Protein AF-0000000086955878 (afdb_homodimer)

Solvent-accessible surface area (backbone atoms only — not comparable to full-atom values): 17709 Å² total; per-residue (Å²): 101,67,66,60,48,51,51,27,45,75,68,77,36,49,86,59,50,69,52,49,69,66,55,53,46,55,47,42,69,38,96,78,41,66,33,50,75,45,45,35,29,38,52,79,93,64,33,45,98,88,65,44,33,72,47,31,39,34,32,32,32,68,44,71,39,93,31,63,35,44,27,26,34,44,67,44,76,46,58,42,77,92,51,56,96,46,44,54,63,56,50,49,49,27,52,51,41,43,52,29,53,74,71,61,28,48,33,42,32,35,63,44,62,63,82,46,81,62,56,55,52,61,42,42,77,59,47,36,40,55,38,23,80,74,61,37,37,34,40,34,38,24,45,50,68,41,37,52,50,43,39,54,46,52,76,68,52,78,57,80,52,69,62,48,110,102,67,66,61,47,50,50,27,46,75,68,75,36,49,86,60,49,70,52,49,70,66,57,52,47,56,46,42,69,39,95,78,40,67,33,50,77,44,46,34,29,37,52,80,94,64,33,45,98,90,64,43,33,72,47,31,39,35,33,32,33,70,47,70,38,92,32,62,35,45,27,27,34,45,68,43,76,46,58,41,77,91,52,55,95,45,44,56,64,57,50,50,49,26,52,51,41,43,51,29,55,74,72,61,27,47,34,41,33,35,61,44,63,63,82,46,80,63,58,55,50,61,42,42,76,57,46,36,39,56,39,22,81,74,61,38,37,33,39,33,38,24,45,48,68,41,37,53,50,42,38,54,48,52,75,68,51,79,57,80,51,68,63,49,110

Organism: NCBI:txid35019

InterPro domains:
  IPR000182 GNAT domain [PF00583] (53-127)
  IPR000182 GNAT domain [PS51186] (1-152)
  IPR016181 Acyl-CoA N-acyltransferase [SSF55729] (2-138)
  IPR051016 Diverse Substrate Acetyltransferase [PTHR10545] (2-151)

Foldseek 3Di:
DVQVLVVCVVVVRNVVPDDDPVRVCVQQVDPPHQKYKDWQFADQVPADPVRHRGFWMWIWGWDADPVFGIEIETEDTDGHPVCPPPCRRVVRVVVSVVVCVVVPHPYYYYDDDPPDPVVCVVVVVVPDDDCCVVVVDDDDDDDPVVVVVVVVVCVPDPDPDDDDD/DVQVLVVCVVVVRNVVPDDDPVNVCVQQVDPPHQKYKDWQFADQVPADPVRHRGFWMWIWGWDADPVFGIEIETEDTDGHPVCPPPCRRVVRVVVSVVVCVVVPHPYYYYDDDPPDPVVCVVVVVVPDDDCCVVVVDDDDDDDPVNVVVVVVVCVPDPDPDDDDD

Structure (mmCIF, N/CA/C/O backbone):
data_AF-0000000086955878-model_v1
#
loop_
_entity.id
_entity.type
_entity.pdbx_description
1 polymer 'Diamine acetyltransferase 2-like'
#
loop_
_atom_site.group_PDB
_atom_site.id
_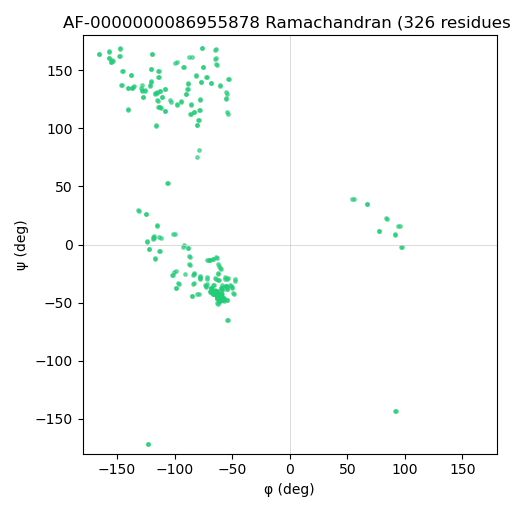atom_site.type_symbol
_atom_site.label_atom_id
_atom_site.label_alt_id
_atom_site.label_comp_id
_atom_site.label_asym_id
_atom_site.label_entity_id
_atom_site.label_seq_id
_atom_site.pdbx_PDB_ins_code
_atom_site.Cartn_x
_atom_site.Cartn_y
_atom_site.Cartn_z
_atom_site.occupancy
_atom_site.B_iso_or_equiv
_atom_site.auth_seq_id
_atom_site.auth_comp_id
_atom_site.auth_asym_id
_atom_site.auth_atom_id
_atom_site.pdbx_PDB_model_num
ATOM 1 N N . MET A 1 1 ? 11.695 -18.578 -0.977 1 87.31 1 MET A N 1
ATOM 2 C CA . MET A 1 1 ? 12.75 -17.641 -1.375 1 87.31 1 MET A CA 1
ATOM 3 C C . MET A 1 1 ? 13.094 -17.828 -2.85 1 87.31 1 MET A C 1
ATOM 5 O O . MET A 1 1 ? 13.289 -16.844 -3.566 1 87.31 1 MET A O 1
ATOM 9 N N . ARG A 1 2 ? 13.016 -19 -3.289 1 92.19 2 ARG A N 1
ATOM 10 C CA . ARG A 1 2 ? 13.367 -19.234 -4.688 1 92.19 2 ARG A CA 1
ATOM 11 C C . ARG A 1 2 ? 12.453 -18.453 -5.621 1 92.19 2 ARG A C 1
ATOM 13 O O . ARG A 1 2 ? 12.93 -17.766 -6.523 1 92.19 2 ARG A O 1
ATOM 20 N N . LEU A 1 3 ? 11.188 -18.547 -5.43 1 94.31 3 LEU A N 1
ATOM 21 C CA . LEU A 1 3 ? 10.227 -17.859 -6.305 1 94.31 3 LEU A CA 1
ATOM 22 C C . LEU A 1 3 ? 10.344 -16.344 -6.164 1 94.31 3 LEU A C 1
ATOM 24 O O . LEU A 1 3 ? 10.148 -15.617 -7.137 1 94.31 3 LEU A O 1
ATOM 28 N N . VAL A 1 4 ? 10.641 -15.898 -4.98 1 93.75 4 VAL A N 1
ATOM 29 C CA . VAL A 1 4 ? 10.859 -14.469 -4.754 1 93.75 4 VAL A CA 1
ATOM 30 C C . VAL A 1 4 ? 12.031 -13.984 -5.605 1 93.75 4 VAL A C 1
ATOM 32 O O . VAL A 1 4 ? 11.945 -12.945 -6.258 1 93.75 4 VAL A O 1
ATOM 35 N N . ARG A 1 5 ? 13.078 -14.75 -5.641 1 93.31 5 ARG A N 1
ATOM 36 C CA . ARG A 1 5 ? 14.258 -14.406 -6.422 1 93.31 5 ARG A CA 1
ATOM 37 C C . ARG A 1 5 ? 13.969 -14.484 -7.918 1 93.31 5 ARG A C 1
ATOM 39 O O . ARG A 1 5 ? 14.492 -13.688 -8.695 1 93.31 5 ARG A O 1
ATOM 46 N N . GLU A 1 6 ? 13.164 -15.477 -8.32 1 93.94 6 GLU A N 1
ATOM 47 C CA . GLU A 1 6 ? 12.773 -15.586 -9.727 1 93.94 6 GLU A CA 1
ATOM 48 C C . GLU A 1 6 ? 11.977 -14.375 -10.18 1 93.94 6 GLU A C 1
ATOM 50 O O . GLU A 1 6 ? 12.148 -13.891 -11.297 1 93.94 6 GLU A O 1
ATOM 55 N N . LEU A 1 7 ? 11.102 -13.914 -9.289 1 92.12 7 LEU A N 1
ATOM 56 C CA . LEU A 1 7 ? 10.359 -12.695 -9.594 1 92.12 7 LEU A CA 1
ATOM 57 C C . LEU A 1 7 ? 11.312 -11.516 -9.781 1 92.12 7 LEU A C 1
ATOM 59 O O . LEU A 1 7 ? 11.188 -10.766 -10.75 1 92.12 7 LEU A O 1
ATOM 63 N N . ALA A 1 8 ? 12.211 -11.375 -8.867 1 90.94 8 ALA A N 1
ATOM 64 C CA . ALA A 1 8 ? 13.18 -10.289 -8.945 1 90.94 8 ALA A CA 1
ATOM 65 C C . ALA A 1 8 ? 13.984 -10.367 -10.234 1 90.94 8 ALA A C 1
ATOM 67 O O . ALA A 1 8 ? 14.258 -9.344 -10.867 1 90.94 8 ALA A O 1
ATOM 68 N N . LEU A 1 9 ? 14.328 -11.547 -10.625 1 89.44 9 LEU A N 1
ATOM 69 C CA . LEU A 1 9 ? 15.078 -11.758 -11.852 1 89.44 9 LEU A CA 1
ATOM 70 C C . LEU A 1 9 ? 14.273 -11.336 -13.07 1 89.44 9 LEU A C 1
ATOM 72 O O . LEU A 1 9 ? 14.82 -10.742 -14.008 1 89.44 9 LEU A O 1
ATOM 76 N N . SER A 1 10 ? 13.055 -11.633 -13.031 1 86.19 10 SER A N 1
ATOM 77 C CA . SER A 1 10 ? 12.18 -11.266 -14.148 1 86.19 10 SER A CA 1
ATOM 78 C C . SER A 1 10 ? 12.117 -9.758 -14.328 1 86.19 10 SER A C 1
ATOM 80 O O . SER A 1 10 ? 11.82 -9.266 -15.422 1 86.19 10 SER A O 1
ATOM 82 N N . HIS A 1 11 ? 12.359 -9.008 -13.281 1 81.62 11 HIS A N 1
ATOM 83 C CA . HIS A 1 11 ? 12.328 -7.547 -13.312 1 81.62 11 HIS A CA 1
ATOM 84 C C . HIS A 1 11 ? 13.742 -6.973 -13.422 1 81.62 11 HIS A C 1
ATOM 86 O O . HIS A 1 11 ? 13.938 -5.773 -13.219 1 81.62 11 HIS A O 1
ATOM 92 N N . LYS A 1 12 ? 14.773 -7.844 -13.672 1 83.38 12 LYS A N 1
ATOM 93 C CA . LYS A 1 12 ? 16.188 -7.465 -13.734 1 83.38 12 LYS A CA 1
ATOM 94 C C . LYS A 1 12 ? 16.625 -6.738 -12.469 1 83.38 12 LYS A C 1
ATOM 96 O O . LYS A 1 12 ? 17.359 -5.754 -12.531 1 83.38 12 LYS A O 1
ATOM 101 N N . ALA A 1 13 ? 16.094 -7.23 -11.312 1 84.25 13 ALA A N 1
ATOM 102 C CA . ALA A 1 13 ? 16.312 -6.543 -10.047 1 84.25 13 ALA A CA 1
ATOM 103 C C . ALA A 1 13 ? 16.781 -7.516 -8.969 1 84.25 13 ALA A C 1
ATOM 105 O O . ALA A 1 13 ? 16.469 -7.348 -7.789 1 84.25 13 ALA A O 1
ATOM 106 N N . LEU A 1 14 ? 17.453 -8.562 -9.375 1 84.56 14 LEU A N 1
ATOM 107 C CA . LEU A 1 14 ? 17.891 -9.57 -8.414 1 84.56 14 LEU A CA 1
ATOM 108 C C . LEU A 1 14 ? 18.766 -8.961 -7.332 1 84.56 14 LEU A C 1
ATOM 110 O O . LEU A 1 14 ? 18.672 -9.336 -6.16 1 84.56 14 LEU A O 1
ATOM 114 N N . ARG A 1 15 ? 19.578 -8.008 -7.684 1 84.5 15 ARG A N 1
ATOM 115 C CA . ARG A 1 15 ? 20.516 -7.391 -6.75 1 84.5 15 ARG A CA 1
ATOM 116 C C . ARG A 1 15 ? 19.766 -6.562 -5.699 1 84.5 15 ARG A C 1
ATOM 118 O O . ARG A 1 15 ? 20.344 -6.227 -4.656 1 84.5 15 ARG A O 1
ATOM 125 N N . GLN A 1 16 ? 18.547 -6.32 -5.949 1 85.38 16 GLN A N 1
ATOM 126 C CA . GLN A 1 16 ? 17.766 -5.484 -5.039 1 85.38 16 GLN A CA 1
ATOM 127 C C . GLN A 1 16 ? 17.156 -6.316 -3.914 1 85.38 16 GLN A C 1
ATOM 129 O O . GLN A 1 16 ? 16.625 -5.77 -2.943 1 85.38 16 GLN A O 1
ATOM 134 N N . VAL A 1 17 ? 17.25 -7.641 -4.082 1 91.12 17 VAL A N 1
ATOM 135 C CA . VAL A 1 17 ? 16.719 -8.5 -3.031 1 91.12 17 VAL A CA 1
ATOM 136 C C . VAL A 1 17 ? 17.703 -8.57 -1.868 1 91.12 17 VAL A C 1
ATOM 138 O O . VAL A 1 17 ? 18.734 -9.227 -1.967 1 91.12 17 VAL A O 1
ATOM 141 N N . THR A 1 18 ? 17.422 -7.953 -0.793 1 89.62 18 THR A N 1
ATOM 142 C CA . THR A 1 18 ? 18.359 -7.855 0.323 1 89.62 18 THR A CA 1
ATOM 143 C C . THR A 1 18 ? 17.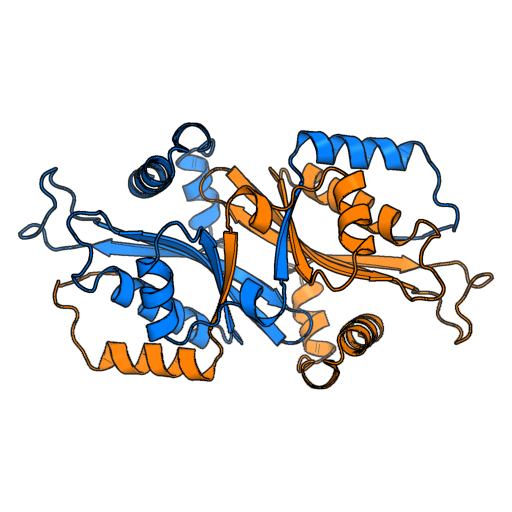844 -8.625 1.532 1 89.62 18 THR A C 1
ATOM 145 O O . THR A 1 18 ? 18.578 -8.859 2.494 1 89.62 18 THR A O 1
ATOM 148 N N . ILE A 1 19 ? 16.703 -9.125 1.489 1 88 19 ILE A N 1
ATOM 149 C CA . ILE A 1 19 ? 16.109 -9.797 2.633 1 88 19 ILE A CA 1
ATOM 150 C C . ILE A 1 19 ? 16.625 -11.234 2.717 1 88 19 ILE A C 1
ATOM 152 O O . ILE A 1 19 ? 16.859 -11.875 1.69 1 88 19 ILE A O 1
ATOM 156 N N . SER A 1 20 ? 16.766 -11.664 3.916 1 87.31 20 SER A N 1
ATOM 157 C CA . SER A 1 20 ? 17.172 -13.047 4.121 1 87.31 20 SER A CA 1
ATOM 158 C C . SER A 1 20 ? 15.969 -13.969 4.266 1 87.31 20 SER A C 1
ATOM 160 O O . SER A 1 20 ? 14.891 -13.523 4.668 1 87.31 20 SER A O 1
ATOM 162 N N . PRO A 1 21 ? 16.203 -15.281 3.877 1 87.62 21 PRO A N 1
ATOM 163 C CA . PRO A 1 21 ? 15.117 -16.25 4.094 1 87.62 21 PRO A CA 1
ATOM 164 C C . PRO A 1 21 ? 14.656 -16.297 5.547 1 87.62 21 PRO A C 1
ATOM 166 O O . PRO A 1 21 ? 13.461 -16.469 5.816 1 87.62 21 PRO A O 1
ATOM 169 N N . GLU A 1 22 ? 15.539 -16.141 6.434 1 87.38 22 GLU A N 1
ATOM 170 C CA . GLU A 1 22 ? 15.219 -16.188 7.859 1 87.38 22 GLU A CA 1
ATOM 171 C C . GLU A 1 22 ? 14.32 -15.023 8.258 1 87.38 22 GLU A C 1
ATOM 173 O O . GLU A 1 22 ? 13.383 -15.195 9.031 1 87.38 22 GLU A O 1
ATOM 178 N N . ALA A 1 23 ? 14.617 -13.938 7.781 1 84.94 23 ALA A N 1
ATOM 179 C CA . ALA A 1 23 ? 13.812 -12.758 8.086 1 84.94 23 ALA A CA 1
ATOM 180 C C . ALA A 1 23 ? 12.391 -12.906 7.535 1 84.94 23 ALA A C 1
ATOM 182 O O . ALA A 1 23 ? 11.422 -12.57 8.211 1 84.94 23 ALA A O 1
ATOM 183 N N . LEU A 1 24 ? 12.312 -13.398 6.328 1 85.69 24 LEU A N 1
ATOM 184 C CA . LEU A 1 24 ? 11.016 -13.609 5.695 1 85.69 24 LEU A CA 1
ATOM 185 C C . LEU A 1 24 ? 10.172 -14.602 6.492 1 85.69 24 LEU A C 1
ATOM 187 O O . LEU A 1 24 ? 8.977 -14.391 6.688 1 85.69 24 LEU A O 1
ATOM 191 N N . GLU A 1 25 ? 10.812 -15.633 6.898 1 84.88 25 GLU A N 1
ATOM 192 C CA . GLU A 1 25 ? 10.133 -16.656 7.699 1 84.88 25 GLU A CA 1
ATOM 193 C C . GLU A 1 25 ? 9.656 -16.078 9.031 1 84.88 25 GLU A C 1
ATOM 195 O O . GLU A 1 25 ? 8.523 -16.312 9.453 1 84.88 25 GLU A O 1
ATOM 200 N N . LYS A 1 26 ? 10.461 -15.406 9.648 1 82.31 26 LYS A N 1
ATOM 201 C CA . LYS A 1 26 ? 10.133 -14.828 10.945 1 82.31 26 LYS A CA 1
ATOM 202 C C . LYS A 1 26 ? 8.953 -13.859 10.844 1 82.31 26 LYS A C 1
ATOM 204 O O . LYS A 1 26 ? 8.031 -13.906 11.648 1 82.31 26 LYS A O 1
ATOM 209 N N . ASP A 1 27 ? 8.961 -13.07 9.867 1 80.19 27 ASP A N 1
ATOM 210 C CA . ASP A 1 27 ? 7.941 -12.039 9.727 1 80.19 27 ASP A CA 1
ATOM 211 C C . ASP A 1 27 ? 6.625 -12.625 9.211 1 80.19 27 ASP A C 1
ATOM 213 O O . ASP A 1 27 ? 5.559 -12.047 9.438 1 80.19 27 ASP A O 1
ATOM 217 N N . GLY A 1 28 ? 6.637 -13.656 8.492 1 76.75 28 GLY A N 1
ATOM 218 C CA . GLY A 1 28 ? 5.449 -14.227 7.871 1 76.75 28 GLY A CA 1
ATOM 219 C C . GLY A 1 28 ? 4.875 -15.391 8.648 1 76.75 28 GLY A C 1
ATOM 220 O O . GLY A 1 28 ? 3.699 -15.734 8.492 1 76.75 28 GLY A O 1
ATOM 221 N N . PHE A 1 29 ? 5.629 -16.047 9.438 1 72.88 29 PHE A N 1
ATOM 222 C CA . PHE A 1 29 ? 5.156 -17.297 10.016 1 72.88 29 PHE A CA 1
ATOM 223 C C . PHE A 1 29 ? 4.984 -17.172 11.523 1 72.88 29 PHE A C 1
ATOM 225 O O . PHE A 1 29 ? 4.555 -18.109 12.188 1 72.88 29 PHE A O 1
ATOM 232 N N . LYS A 1 30 ? 5.145 -16.031 11.992 1 69.81 30 LYS A N 1
ATOM 233 C CA . LYS A 1 30 ? 4.895 -15.844 13.414 1 69.81 30 LYS A CA 1
ATOM 234 C C . LYS A 1 30 ? 3.418 -15.586 13.688 1 69.81 30 LYS A C 1
ATOM 236 O O . LYS A 1 30 ? 2.641 -15.359 12.758 1 69.81 30 LYS A O 1
ATOM 241 N N . LYS A 1 31 ? 2.992 -15.781 14.953 1 61.09 31 LYS A N 1
ATOM 242 C CA . LYS A 1 31 ? 1.622 -15.594 15.422 1 61.09 31 LYS A CA 1
ATOM 243 C C . LYS A 1 31 ? 1.076 -14.234 14.992 1 61.09 31 LYS A C 1
ATOM 245 O O . LYS A 1 31 ? -0.085 -14.125 14.594 1 61.09 31 LYS A O 1
ATOM 250 N N . ASP A 1 32 ? 1.837 -13.25 14.969 1 67 32 ASP A N 1
ATOM 251 C CA . ASP A 1 32 ? 1.43 -11.906 14.57 1 67 32 ASP A CA 1
ATOM 252 C C . ASP A 1 32 ? 1.99 -11.547 13.203 1 67 32 ASP A C 1
ATOM 254 O O . ASP A 1 32 ? 2.582 -10.477 13.023 1 67 32 ASP A O 1
ATOM 258 N N . ALA A 1 33 ? 1.682 -12.453 12.344 1 72.5 33 ALA A N 1
ATOM 259 C CA . ALA A 1 33 ? 2.258 -12.297 11.016 1 72.5 33 ALA A CA 1
ATOM 260 C C . ALA A 1 33 ? 1.822 -10.984 10.375 1 72.5 33 ALA A C 1
ATOM 262 O O . ALA A 1 33 ? 0.655 -10.594 10.469 1 72.5 33 ALA A O 1
ATOM 263 N N . ILE A 1 34 ? 2.799 -10.32 9.75 1 78.12 34 ILE A N 1
ATOM 264 C CA . ILE A 1 34 ? 2.58 -9.023 9.117 1 78.12 34 ILE A CA 1
ATOM 265 C C . ILE A 1 34 ? 2.096 -9.227 7.684 1 78.12 34 ILE A C 1
ATOM 267 O O . ILE A 1 34 ? 1.531 -8.312 7.078 1 78.12 34 ILE A O 1
ATOM 271 N N . PHE A 1 35 ? 2.359 -10.539 7.246 1 87.94 35 PHE A N 1
ATOM 272 C CA . PHE A 1 35 ? 1.953 -10.828 5.879 1 87.94 35 PHE A CA 1
ATOM 273 C C . PHE A 1 35 ? 1.539 -12.289 5.73 1 87.94 35 PHE A C 1
ATOM 275 O O . PHE A 1 35 ? 1.767 -13.094 6.637 1 87.94 35 PHE A O 1
ATOM 282 N N . GLY A 1 36 ? 0.808 -12.523 4.637 1 89.5 36 GLY A N 1
ATOM 283 C CA . GLY A 1 36 ? 0.438 -13.875 4.25 1 89.5 36 GLY A CA 1
ATOM 284 C C . GLY A 1 36 ? 0.963 -14.266 2.881 1 89.5 36 GLY A C 1
ATOM 285 O O . GLY A 1 36 ? 1.426 -13.414 2.119 1 89.5 36 GLY A O 1
ATOM 286 N N . PHE A 1 37 ? 0.911 -15.578 2.703 1 90.88 37 PHE A N 1
ATOM 287 C CA . PHE A 1 37 ? 1.373 -16.078 1.416 1 90.88 37 PHE A CA 1
ATOM 288 C C . PHE A 1 37 ? 0.561 -17.297 0.987 1 90.88 37 PHE A C 1
ATOM 290 O O . PHE A 1 37 ? 0.013 -18.016 1.828 1 90.88 37 PHE A O 1
ATOM 297 N N . LEU A 1 38 ? 0.424 -17.453 -0.316 1 92.75 38 LEU A N 1
ATOM 298 C CA . LEU A 1 38 ? -0.115 -18.625 -0.984 1 92.75 38 LEU A CA 1
ATOM 299 C C . LEU A 1 38 ? 0.9 -19.219 -1.961 1 92.75 38 LEU A C 1
ATOM 301 O O . LEU A 1 38 ? 1.602 -18.469 -2.652 1 92.75 38 LEU A O 1
ATOM 305 N N . VAL A 1 39 ? 0.998 -20.516 -1.942 1 94.56 39 VAL A N 1
ATOM 306 C CA . VAL A 1 39 ? 1.871 -21.172 -2.904 1 94.56 39 VAL A CA 1
ATOM 307 C C . VAL A 1 39 ? 1.056 -22.141 -3.766 1 94.56 39 VAL A C 1
ATOM 309 O O . VAL A 1 39 ? 0.119 -22.781 -3.279 1 94.56 39 VAL A O 1
ATOM 312 N N . ALA A 1 40 ? 1.378 -22.172 -5.004 1 94.94 40 ALA A N 1
ATOM 313 C CA . ALA A 1 40 ? 0.791 -23.125 -5.93 1 94.94 40 ALA A CA 1
ATOM 314 C C . ALA A 1 40 ? 1.717 -24.328 -6.137 1 94.94 40 ALA A C 1
ATOM 316 O O . ALA A 1 40 ? 2.846 -24.172 -6.609 1 94.94 40 ALA A O 1
ATOM 317 N N . GLU A 1 41 ? 1.189 -25.469 -5.793 1 95.31 41 GLU A N 1
ATOM 318 C CA . GLU A 1 41 ? 1.962 -26.688 -5.941 1 95.31 41 GLU A CA 1
ATOM 319 C C . GLU A 1 41 ? 1.312 -27.641 -6.949 1 95.31 41 GLU A C 1
ATOM 321 O O . GLU A 1 41 ? 0.104 -27.875 -6.895 1 95.31 41 GLU A O 1
ATOM 326 N N . VAL A 1 42 ? 2.141 -28.094 -7.848 1 93.75 42 VAL A N 1
ATOM 327 C CA . VAL A 1 42 ? 1.666 -29.062 -8.82 1 93.75 42 VAL A CA 1
ATOM 328 C C . VAL A 1 42 ? 2.09 -30.469 -8.391 1 93.75 42 VAL A C 1
ATOM 330 O O . VAL A 1 42 ? 3.02 -30.625 -7.598 1 93.75 42 VAL A O 1
ATOM 333 N N . PRO A 1 43 ? 1.359 -31.453 -8.859 1 93.12 43 PRO A N 1
ATOM 334 C CA . PRO A 1 43 ? 1.793 -32.812 -8.547 1 93.12 43 PRO A CA 1
ATOM 335 C C . PRO A 1 43 ? 3.162 -33.156 -9.133 1 93.12 43 PRO A C 1
ATOM 337 O O . PRO A 1 43 ? 3.572 -32.562 -10.133 1 93.12 43 PRO A O 1
ATOM 340 N N . PRO A 1 44 ? 3.834 -34.094 -8.508 1 94.12 44 PRO A N 1
ATOM 341 C CA . PRO A 1 44 ? 5.168 -34.469 -8.977 1 94.12 44 PRO A CA 1
ATOM 342 C C . PRO A 1 44 ? 5.184 -34.844 -10.461 1 94.12 44 PRO A C 1
ATOM 344 O O . PRO A 1 44 ? 6.172 -34.594 -11.156 1 94.12 44 PRO A O 1
ATOM 347 N N . ALA A 1 45 ? 4.094 -35.344 -11 1 93.62 45 ALA A N 1
ATOM 348 C CA . ALA A 1 45 ? 3.996 -35.781 -12.391 1 93.62 45 ALA A CA 1
ATOM 349 C C . ALA A 1 45 ? 4 -34.562 -13.328 1 93.62 45 ALA A C 1
ATOM 351 O O . ALA A 1 45 ? 4.262 -34.719 -14.531 1 93.62 45 ALA A O 1
ATOM 352 N N . ARG A 1 46 ? 3.822 -33.375 -12.789 1 93.19 46 ARG A N 1
ATOM 353 C CA . ARG A 1 46 ? 3.748 -32.156 -13.609 1 93.19 46 ARG A CA 1
ATOM 354 C C . ARG A 1 46 ? 4.77 -31.125 -13.148 1 93.19 46 ARG A C 1
ATOM 356 O O . ARG A 1 46 ? 4.535 -29.922 -13.258 1 93.19 46 ARG A O 1
ATOM 363 N N . LYS A 1 47 ? 5.793 -31.594 -12.578 1 94.56 47 LYS A N 1
ATOM 364 C CA . LYS A 1 47 ? 6.836 -30.719 -12.07 1 94.56 47 LYS A CA 1
ATOM 365 C C . LYS A 1 47 ? 7.52 -29.969 -13.211 1 94.56 47 LYS A C 1
ATOM 367 O O . LYS A 1 47 ? 7.41 -30.359 -14.375 1 94.56 47 LYS A O 1
ATOM 372 N N . SER A 1 48 ? 8.18 -28.859 -12.883 1 95.69 48 SER A N 1
ATOM 373 C CA . SER A 1 48 ? 8.906 -28.078 -13.875 1 95.69 48 SER A CA 1
ATOM 374 C C . SER A 1 48 ? 10.07 -28.875 -14.461 1 95.69 48 SER A C 1
ATOM 376 O O . SER A 1 48 ? 10.414 -29.953 -13.961 1 95.69 48 SER A O 1
ATOM 378 N N . LYS A 1 49 ? 10.625 -28.328 -15.547 1 96.06 49 LYS A N 1
ATOM 379 C CA . LYS A 1 49 ? 11.781 -28.953 -16.172 1 96.06 49 LYS A CA 1
ATOM 380 C C . LYS A 1 49 ? 12.93 -29.125 -15.18 1 96.06 49 LYS A C 1
ATOM 382 O O . LYS A 1 49 ? 13.688 -30.094 -15.258 1 96.06 49 LYS A O 1
ATOM 387 N N . GLU A 1 50 ? 13.016 -28.281 -14.195 1 95.81 50 GLU A N 1
ATOM 388 C CA . GLU A 1 50 ? 14.078 -28.312 -13.195 1 95.81 50 GLU A CA 1
ATOM 389 C C . GLU A 1 50 ? 13.672 -29.125 -11.977 1 95.81 50 GLU A C 1
ATOM 391 O O . GLU A 1 50 ? 14.406 -29.203 -10.992 1 95.81 50 GLU A O 1
ATOM 396 N N . GLY A 1 51 ? 12.438 -29.641 -11.977 1 95.94 51 GLY A N 1
ATOM 397 C CA . GLY A 1 51 ? 12.008 -30.562 -10.938 1 95.94 51 GLY A CA 1
ATOM 398 C C . GLY A 1 51 ? 11.266 -29.875 -9.805 1 95.94 51 GLY A C 1
ATOM 399 O O . GLY A 1 51 ? 11.094 -30.453 -8.727 1 95.94 51 GLY A O 1
ATOM 400 N N . HIS A 1 52 ? 10.859 -28.734 -10.023 1 96.12 52 HIS A N 1
ATOM 401 C CA . HIS A 1 52 ? 10.172 -28 -8.961 1 96.12 52 HIS A CA 1
ATOM 402 C C . HIS A 1 52 ? 8.672 -28.281 -8.984 1 96.12 52 HIS A C 1
ATOM 404 O O . HIS A 1 52 ? 8.055 -28.281 -10.055 1 96.12 52 HIS A O 1
ATOM 410 N N . THR A 1 53 ? 8.078 -28.453 -7.734 1 95.81 53 THR A N 1
ATOM 411 C CA . THR A 1 53 ? 6.629 -28.641 -7.652 1 95.81 53 THR A CA 1
ATOM 412 C C . THR A 1 53 ? 5.945 -27.359 -7.211 1 95.81 53 THR A C 1
ATOM 414 O O . THR A 1 53 ? 4.754 -27.156 -7.465 1 95.81 53 THR A O 1
ATOM 417 N N . ILE A 1 54 ? 6.625 -26.5 -6.5 1 96.19 54 ILE A N 1
ATOM 418 C CA . ILE A 1 54 ? 6.113 -25.172 -6.168 1 96.19 54 ILE A CA 1
ATOM 419 C C . ILE A 1 54 ? 6.383 -24.219 -7.324 1 96.19 54 ILE A C 1
ATOM 421 O O . ILE A 1 54 ? 7.535 -23.875 -7.605 1 96.19 54 ILE A O 1
ATOM 425 N N . VAL A 1 55 ? 5.27 -23.734 -7.988 1 96.56 55 VAL A N 1
ATOM 426 C CA . VAL A 1 55 ? 5.484 -23.141 -9.297 1 96.56 55 VAL A CA 1
ATOM 427 C C . VAL A 1 55 ? 4.961 -21.703 -9.297 1 96.56 55 VAL A C 1
ATOM 429 O O . VAL A 1 55 ? 5.062 -21 -10.305 1 96.56 55 VAL A O 1
ATOM 432 N N . GLY A 1 56 ? 4.352 -21.234 -8.227 1 96 56 GLY A N 1
ATOM 433 C CA . GLY A 1 56 ? 3.846 -19.875 -8.117 1 96 56 GLY A CA 1
ATOM 434 C C . GLY A 1 56 ? 3.504 -19.469 -6.691 1 96 56 GLY A C 1
ATOM 435 O O . GLY A 1 56 ? 3.451 -20.328 -5.805 1 96 56 GLY A O 1
ATOM 436 N N . TYR A 1 57 ? 3.375 -18.156 -6.559 1 95 57 TYR A N 1
ATOM 437 C CA . TYR A 1 57 ? 2.998 -17.703 -5.227 1 95 57 TYR A CA 1
ATOM 438 C C . TYR A 1 57 ? 2.297 -16.344 -5.297 1 95 57 TYR A C 1
ATOM 440 O O . TYR A 1 57 ? 2.354 -15.664 -6.32 1 95 57 TYR A O 1
ATOM 448 N N . GLN A 1 58 ? 1.562 -16.094 -4.316 1 94.81 58 GLN A N 1
ATOM 449 C CA . GLN A 1 58 ? 0.91 -14.82 -4.07 1 94.81 58 GLN A CA 1
ATOM 450 C C . GLN A 1 58 ? 1.209 -14.312 -2.662 1 94.81 58 GLN A C 1
ATOM 452 O O . GLN A 1 58 ? 1.141 -15.07 -1.694 1 94.81 58 GLN A O 1
ATOM 457 N N . PHE A 1 59 ? 1.678 -13.102 -2.58 1 94.56 59 PHE A N 1
ATOM 458 C CA . PHE A 1 59 ? 2.092 -12.461 -1.337 1 94.56 59 PHE A CA 1
ATOM 459 C C . PHE A 1 59 ? 1.2 -11.266 -1.018 1 94.56 59 PHE A C 1
ATOM 461 O O . PHE A 1 59 ? 0.945 -10.43 -1.884 1 94.56 59 PHE A O 1
ATOM 468 N N . HIS A 1 60 ? 0.722 -11.258 0.257 1 94.94 60 HIS A N 1
ATOM 469 C CA . HIS A 1 60 ? -0.236 -10.203 0.575 1 94.94 60 HIS A CA 1
ATOM 470 C C . HIS A 1 60 ? -0.109 -9.766 2.029 1 94.94 60 HIS A C 1
ATOM 472 O O . HIS A 1 60 ? 0.563 -10.422 2.826 1 94.94 60 HIS A O 1
ATOM 478 N N . TYR A 1 61 ? -0.762 -8.664 2.354 1 93.38 61 TYR A N 1
ATOM 479 C CA . TYR A 1 61 ? -0.931 -8.188 3.719 1 93.38 61 TYR A CA 1
ATOM 480 C C . TYR A 1 61 ? -2.145 -7.27 3.828 1 93.38 61 TYR A C 1
ATOM 482 O O . TYR A 1 61 ? -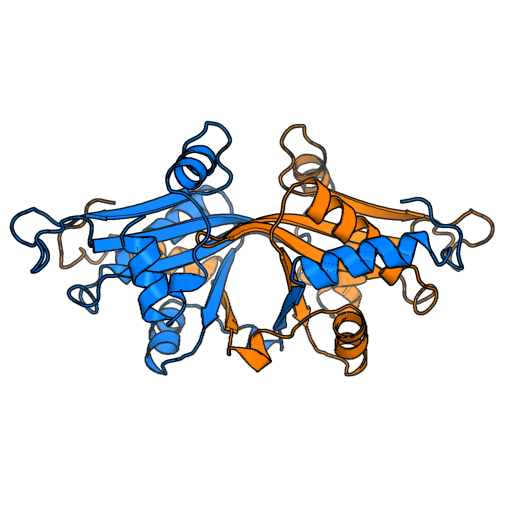2.707 -6.852 2.812 1 93.38 61 TYR A O 1
ATOM 490 N N . M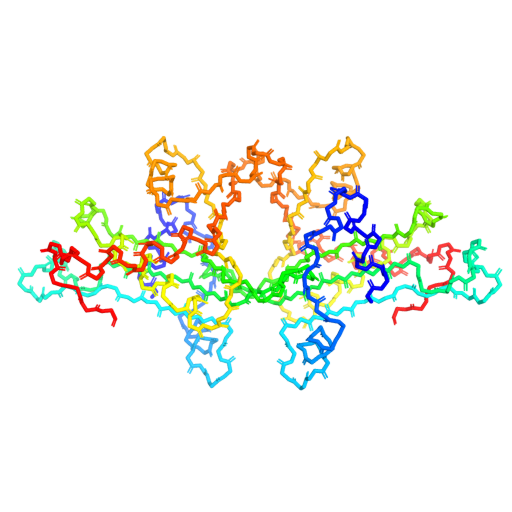ET A 1 62 ? -2.516 -7.051 5.09 1 90.88 62 MET A N 1
ATOM 491 C CA . MET A 1 62 ? -3.656 -6.18 5.359 1 90.88 62 MET A CA 1
ATOM 492 C C . MET A 1 62 ? -3.217 -4.727 5.473 1 90.88 62 MET A C 1
ATOM 494 O O . MET A 1 62 ? -2.18 -4.434 6.074 1 90.88 62 MET A O 1
ATOM 498 N N . THR A 1 63 ? -3.947 -3.865 4.812 1 92.94 63 THR A N 1
ATOM 499 C CA . THR A 1 63 ? -3.789 -2.426 4.977 1 92.94 63 THR A CA 1
ATOM 500 C C . THR A 1 63 ? -5.109 -1.779 5.391 1 92.94 63 THR A C 1
ATOM 502 O O . THR A 1 63 ? -6.047 -2.473 5.789 1 92.94 63 THR A O 1
ATOM 505 N N . TYR A 1 64 ? -5.055 -0.422 5.387 1 92.31 64 TYR A N 1
ATOM 506 C CA . TYR A 1 64 ? -6.234 0.24 5.926 1 92.31 64 TYR A CA 1
ATOM 507 C C . TYR A 1 64 ? -6.508 1.55 5.195 1 92.31 64 TYR A C 1
ATOM 509 O O . TYR A 1 64 ? -5.578 2.289 4.867 1 92.31 64 TYR A O 1
ATOM 517 N N . CYS A 1 65 ? -7.719 1.795 4.906 1 91.5 65 CYS A N 1
ATOM 518 C CA . CYS A 1 65 ? -8.234 3.039 4.344 1 91.5 65 CYS A CA 1
ATOM 519 C C . CYS A 1 65 ? -9.102 3.777 5.359 1 91.5 65 CYS A C 1
ATOM 521 O O . CYS A 1 65 ? -10 3.188 5.957 1 91.5 65 CYS A O 1
ATOM 523 N N . THR A 1 66 ? -8.812 4.988 5.605 1 90.62 66 THR A N 1
ATOM 524 C CA . THR A 1 66 ? -9.555 5.766 6.59 1 90.62 66 THR A CA 1
ATOM 525 C C . THR A 1 66 ? -10.992 5.996 6.125 1 90.62 66 THR A C 1
ATOM 527 O O . THR A 1 66 ? -11.836 6.43 6.906 1 90.62 66 THR A O 1
ATOM 530 N N . TRP A 1 67 ? -11.297 5.719 4.887 1 89.75 67 TRP A N 1
ATOM 531 C CA . TRP A 1 67 ? -12.633 5.898 4.34 1 89.75 67 TRP A CA 1
ATOM 532 C C . TRP A 1 67 ? -13.398 4.582 4.324 1 89.75 67 TRP A C 1
ATOM 534 O O . TRP A 1 67 ? -14.586 4.539 4.664 1 89.75 67 TRP A O 1
ATOM 544 N N . ASP A 1 68 ? -12.648 3.449 4.016 1 89.44 68 ASP A N 1
ATOM 545 C CA . ASP A 1 68 ? -13.336 2.209 3.668 1 89.44 68 ASP A CA 1
ATOM 546 C C . ASP A 1 68 ? -13.031 1.108 4.68 1 89.44 68 ASP A C 1
ATOM 548 O O . ASP A 1 68 ? -13.664 0.054 4.672 1 89.44 68 ASP A O 1
ATOM 552 N N . GLY A 1 69 ? -12.008 1.395 5.52 1 90.25 69 GLY A N 1
ATOM 553 C CA . GLY A 1 69 ? -11.633 0.359 6.469 1 90.25 69 GLY A CA 1
ATOM 554 C C . GLY A 1 69 ? -10.539 -0.556 5.953 1 90.25 69 GLY A C 1
ATOM 555 O O . GLY A 1 69 ? -9.617 -0.106 5.27 1 90.25 69 GLY A O 1
ATOM 556 N N . PRO A 1 70 ? -10.633 -1.888 6.301 1 91.81 70 PRO A N 1
ATOM 557 C CA . PRO A 1 70 ? -9.547 -2.811 5.941 1 91.81 70 PRO A CA 1
ATOM 558 C C . PRO A 1 70 ? -9.453 -3.049 4.438 1 91.81 70 PRO A C 1
ATOM 560 O O . PRO A 1 70 ? -10.484 -3.166 3.762 1 91.81 70 PRO A O 1
ATOM 563 N N . ILE A 1 71 ? -8.25 -3.082 3.957 1 94.44 71 ILE A N 1
ATOM 564 C CA . ILE A 1 71 ? -7.941 -3.307 2.551 1 94.44 71 ILE A CA 1
ATOM 565 C C . ILE A 1 71 ? -6.969 -4.477 2.416 1 94.44 71 ILE A C 1
ATOM 567 O O . ILE A 1 71 ? -6.008 -4.59 3.184 1 94.44 71 ILE A O 1
ATOM 571 N N . PHE A 1 72 ? -7.293 -5.348 1.519 1 96 72 PHE A N 1
ATOM 572 C CA . PHE A 1 72 ? -6.383 -6.43 1.162 1 96 72 PHE A CA 1
ATOM 573 C C . PHE A 1 72 ? -5.391 -5.969 0.099 1 96 72 PHE A C 1
ATOM 575 O O . PHE A 1 72 ? -5.789 -5.539 -0.985 1 96 72 PHE A O 1
ATOM 582 N N . PHE A 1 73 ? -4.129 -6.055 0.436 1 96.69 73 PHE A N 1
ATOM 583 C CA . PHE A 1 73 ? -3.131 -5.578 -0.512 1 96.69 73 PHE A CA 1
ATOM 584 C C . PHE A 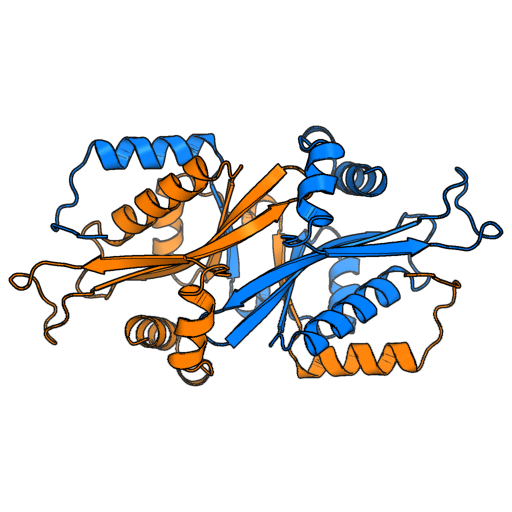1 73 ? -2.301 -6.738 -1.052 1 96.69 73 PHE A C 1
ATOM 586 O O . PHE A 1 73 ? -1.619 -7.426 -0.29 1 96.69 73 PHE A O 1
ATOM 593 N N . GLY A 1 74 ? -2.348 -6.961 -2.35 1 95.88 74 GLY A N 1
ATOM 594 C CA . GLY A 1 74 ? -1.513 -7.953 -3.01 1 95.88 74 GLY A CA 1
ATOM 595 C C . GLY A 1 74 ? -0.153 -7.414 -3.41 1 95.88 74 GLY A C 1
ATOM 596 O O . GLY A 1 74 ? -0.049 -6.594 -4.324 1 95.88 74 GLY A O 1
ATOM 597 N N . GLU A 1 75 ? 0.882 -7.867 -2.807 1 93.44 75 GLU A N 1
ATOM 598 C CA . GLU A 1 75 ? 2.234 -7.367 -3.035 1 93.44 75 GLU A CA 1
ATOM 599 C C . GLU A 1 75 ? 2.883 -8.062 -4.23 1 93.44 75 GLU A C 1
ATOM 601 O O . GLU A 1 75 ? 3.553 -7.414 -5.039 1 93.44 75 GLU A O 1
ATOM 606 N N . ASP A 1 76 ? 2.711 -9.375 -4.27 1 93.75 76 ASP A N 1
ATOM 607 C CA . ASP A 1 76 ? 3.332 -10.133 -5.348 1 93.75 76 ASP A CA 1
ATOM 608 C C . ASP A 1 76 ? 2.377 -11.195 -5.898 1 93.75 76 ASP A C 1
ATOM 610 O O . ASP A 1 76 ? 1.552 -11.734 -5.156 1 93.75 76 ASP A O 1
ATOM 614 N N . LEU A 1 77 ? 2.496 -11.398 -7.148 1 93.5 77 LEU A N 1
ATOM 615 C CA . LEU A 1 77 ? 1.946 -12.555 -7.855 1 93.5 77 LEU A CA 1
ATOM 616 C C . LEU A 1 77 ? 2.918 -13.055 -8.914 1 93.5 77 LEU A C 1
ATOM 618 O O . LEU A 1 77 ? 3.281 -12.312 -9.836 1 93.5 77 LEU A O 1
ATOM 622 N N . TYR A 1 78 ? 3.346 -14.258 -8.672 1 94 78 TYR A N 1
ATOM 623 C CA . TYR A 1 78 ? 4.336 -14.797 -9.602 1 94 78 TYR A CA 1
ATOM 624 C C . TYR A 1 78 ? 4.023 -16.25 -9.938 1 94 78 TYR A C 1
ATOM 626 O O . TYR A 1 78 ? 3.648 -17.031 -9.062 1 94 78 TYR A O 1
ATOM 634 N N . VAL A 1 79 ? 4.117 -16.5 -11.172 1 94.44 79 VAL A N 1
ATOM 635 C CA . VAL A 1 79 ? 4.02 -17.859 -11.711 1 94.44 79 VAL A CA 1
ATOM 636 C C . VAL A 1 79 ? 5.219 -18.141 -12.609 1 94.44 79 VAL A C 1
ATOM 638 O O . VAL A 1 79 ? 5.578 -17.312 -13.453 1 94.44 79 VAL A O 1
ATOM 641 N N . MET A 1 80 ? 5.824 -19.281 -12.391 1 95.5 80 MET A N 1
ATOM 642 C CA . MET A 1 80 ? 6.918 -19.672 -13.273 1 95.5 80 MET A CA 1
ATOM 643 C C . MET A 1 80 ? 6.492 -19.609 -14.734 1 95.5 80 MET A C 1
ATOM 645 O O . MET A 1 80 ? 5.379 -20.016 -15.078 1 95.5 80 MET A O 1
ATOM 649 N N . PRO A 1 81 ? 7.395 -19.188 -15.555 1 94.56 81 PRO A N 1
ATOM 650 C CA . PRO A 1 81 ? 7.051 -19.031 -16.969 1 94.56 81 PRO A CA 1
ATOM 651 C C . PRO A 1 81 ? 6.473 -20.312 -17.578 1 94.56 81 PRO A C 1
ATOM 653 O O . PRO A 1 81 ? 5.496 -20.25 -18.328 1 94.56 81 PRO A O 1
ATOM 656 N N . GLU A 1 82 ? 6.969 -21.438 -17.219 1 94 82 GLU A N 1
ATOM 657 C CA . GLU A 1 82 ? 6.543 -22.719 -17.75 1 94 82 GLU A CA 1
ATOM 658 C C . GLU A 1 82 ? 5.078 -23 -17.422 1 94 82 GLU A C 1
ATOM 660 O O . GLU A 1 82 ? 4.43 -23.812 -18.078 1 94 82 GLU A O 1
ATOM 665 N N . PHE A 1 83 ? 4.535 -22.328 -16.516 1 93.5 83 PHE A N 1
ATOM 666 C CA . PHE A 1 83 ? 3.215 -22.688 -16 1 93.5 83 PHE A CA 1
ATOM 667 C C . PHE A 1 83 ? 2.223 -21.562 -16.234 1 93.5 83 PHE A C 1
ATOM 669 O O . PHE A 1 83 ? 1.114 -21.578 -15.695 1 93.5 83 PHE A O 1
ATOM 676 N N . ARG A 1 84 ? 2.629 -20.547 -16.938 1 90.06 84 ARG A N 1
ATOM 677 C CA . ARG A 1 84 ? 1.736 -19.438 -17.25 1 90.06 84 ARG A CA 1
ATOM 678 C C . ARG A 1 84 ? 0.738 -19.828 -18.328 1 90.06 84 ARG A C 1
ATOM 680 O O . ARG A 1 84 ? 0.981 -20.75 -19.109 1 90.06 84 ARG A O 1
ATOM 687 N N . GLY A 1 85 ? -0.41 -19.156 -18.266 1 86.69 85 GLY A N 1
ATOM 688 C CA . GLY A 1 85 ? -1.445 -19.453 -19.25 1 86.69 85 GLY A CA 1
ATOM 689 C C . GLY A 1 85 ? -2.197 -20.734 -18.953 1 86.69 85 GLY A C 1
ATOM 690 O O . GLY A 1 85 ? -2.902 -21.25 -19.812 1 86.69 85 GLY A O 1
ATOM 691 N N . ARG A 1 86 ? -1.985 -21.234 -17.766 1 87.06 86 ARG A N 1
ATOM 692 C CA . ARG A 1 86 ? -2.611 -22.5 -17.406 1 87.06 86 ARG A CA 1
ATOM 693 C C . ARG A 1 86 ? -3.561 -22.328 -16.219 1 87.06 86 ARG A C 1
ATOM 695 O O . ARG A 1 86 ? -3.971 -23.297 -15.594 1 87.06 86 ARG A O 1
ATOM 702 N N . GLY A 1 87 ? -3.775 -21.156 -15.789 1 88.06 87 GLY A N 1
ATOM 703 C CA . GLY A 1 87 ? -4.754 -20.891 -14.75 1 88.06 87 GLY A CA 1
ATOM 704 C C . GLY A 1 87 ? -4.145 -20.797 -13.367 1 88.06 87 GLY A C 1
ATOM 705 O O . GLY A 1 87 ? -4.855 -20.594 -12.375 1 88.06 87 GLY A O 1
ATOM 706 N N . VAL A 1 88 ? -2.881 -21 -13.258 1 90.75 88 VAL A N 1
ATOM 707 C CA . VAL A 1 88 ? -2.211 -20.969 -11.961 1 90.75 88 VAL A CA 1
ATOM 708 C C . VAL A 1 88 ? -2.365 -19.594 -11.328 1 90.75 88 VAL A C 1
ATOM 710 O O . VAL A 1 88 ? -2.766 -19.469 -10.172 1 90.75 88 VAL A O 1
ATOM 713 N N . GLY A 1 89 ? -2.135 -18.531 -12.086 1 91.19 89 GLY A N 1
ATOM 714 C CA . GLY A 1 89 ? -2.281 -17.172 -11.594 1 91.19 89 GLY A CA 1
ATOM 715 C C . GLY A 1 89 ? -3.703 -16.828 -11.188 1 91.19 89 GLY A C 1
ATOM 716 O O . GLY A 1 89 ? -3.928 -16.219 -10.148 1 91.19 89 GLY A O 1
ATOM 717 N N . THR A 1 90 ? -4.562 -17.297 -12.023 1 88.94 90 THR A N 1
ATOM 718 C CA . THR A 1 90 ? -5.977 -17.062 -11.742 1 88.94 90 THR A CA 1
ATOM 719 C C . THR A 1 90 ? -6.383 -17.75 -10.43 1 88.94 90 THR A C 1
ATOM 721 O O . THR A 1 90 ? -7.09 -17.156 -9.617 1 88.94 90 THR A O 1
ATOM 724 N N . THR A 1 91 ? -5.941 -18.922 -10.258 1 90.75 91 THR A N 1
ATOM 725 C CA . THR A 1 91 ? -6.27 -19.672 -9.047 1 90.75 91 THR A CA 1
ATOM 726 C C . THR A 1 91 ? -5.707 -18.969 -7.816 1 90.75 91 THR A C 1
ATOM 728 O O . THR A 1 91 ? -6.395 -18.844 -6.797 1 90.75 91 THR A O 1
ATOM 731 N N . LEU A 1 92 ? -4.512 -18.547 -7.879 1 92.88 92 LEU A N 1
ATOM 732 C CA . LEU A 1 92 ? -3.881 -17.828 -6.777 1 92.88 92 LEU A CA 1
ATOM 733 C C . LEU A 1 92 ? -4.648 -16.547 -6.457 1 92.88 92 LEU A C 1
ATOM 735 O O . LEU A 1 92 ? -4.922 -16.266 -5.289 1 92.88 92 LEU A O 1
ATOM 739 N N . LEU A 1 93 ? -5.016 -15.844 -7.5 1 91.31 93 LEU A N 1
ATOM 740 C CA . LEU A 1 93 ? -5.734 -14.586 -7.328 1 91.31 93 LEU A CA 1
ATOM 741 C C . LEU A 1 93 ? -7.109 -14.828 -6.715 1 91.31 93 LEU A C 1
ATOM 743 O O . LEU A 1 93 ? -7.539 -14.086 -5.824 1 91.31 93 LEU A O 1
ATOM 747 N N . ASN A 1 94 ? -7.742 -15.828 -7.184 1 91.31 94 ASN A N 1
ATOM 748 C CA . ASN A 1 94 ? -9.062 -16.156 -6.656 1 91.31 94 ASN A CA 1
ATOM 749 C C . ASN A 1 94 ? -9 -16.516 -5.172 1 91.31 94 ASN A C 1
ATOM 751 O O . ASN A 1 94 ? -9.867 -16.109 -4.398 1 91.31 94 ASN A O 1
ATOM 755 N N . ARG A 1 95 ? -8.039 -17.281 -4.84 1 92.94 95 ARG A N 1
ATOM 756 C CA . ARG A 1 95 ? -7.891 -17.625 -3.432 1 92.94 95 ARG A CA 1
ATOM 757 C C . ARG A 1 95 ? -7.594 -16.406 -2.584 1 92.94 95 ARG A C 1
ATOM 759 O O . ARG A 1 95 ? -8.102 -16.266 -1.471 1 92.94 95 ARG A O 1
ATOM 766 N N . ALA A 1 96 ? -6.754 -15.547 -3.061 1 94.12 96 ALA A N 1
ATOM 767 C CA . ALA A 1 96 ? -6.469 -14.297 -2.363 1 94.12 96 ALA A CA 1
ATOM 768 C C . ALA A 1 96 ? -7.738 -13.469 -2.195 1 94.12 96 ALA A C 1
ATOM 770 O O . ALA A 1 96 ? -7.969 -12.883 -1.132 1 94.12 96 ALA A O 1
ATOM 771 N N . ALA A 1 97 ? -8.5 -13.422 -3.26 1 93.44 97 ALA A N 1
ATOM 772 C CA . ALA A 1 97 ? -9.773 -12.703 -3.221 1 93.44 97 ALA A CA 1
ATOM 773 C C . ALA A 1 97 ? -10.695 -13.273 -2.146 1 93.44 97 ALA A C 1
ATOM 775 O O . ALA A 1 97 ? -11.359 -12.523 -1.431 1 93.44 97 ALA A O 1
ATOM 776 N N . LYS A 1 98 ? -10.719 -14.531 -2.098 1 93.94 98 LYS A N 1
ATOM 777 C CA . LYS A 1 98 ? -11.531 -15.188 -1.076 1 93.94 98 LYS A CA 1
ATOM 778 C C . LYS A 1 98 ? -11.086 -14.781 0.326 1 93.94 98 LYS A C 1
ATOM 780 O O . LYS A 1 98 ? -11.914 -14.477 1.183 1 93.94 98 LYS A O 1
ATOM 785 N N . ILE A 1 99 ? -9.859 -14.805 0.601 1 94.06 99 ILE A N 1
ATOM 786 C CA . ILE A 1 99 ? -9.312 -14.398 1.893 1 94.06 99 ILE A CA 1
ATOM 787 C C . ILE A 1 99 ? -9.703 -12.961 2.191 1 94.06 99 ILE A C 1
ATOM 789 O O . ILE A 1 99 ? -10.109 -12.633 3.311 1 94.06 99 ILE A O 1
ATOM 793 N N . ALA A 1 100 ? -9.547 -12.094 1.184 1 94.94 100 ALA A N 1
ATOM 794 C CA . ALA A 1 100 ? -9.898 -10.688 1.338 1 94.94 100 ALA A CA 1
ATOM 795 C C . ALA A 1 100 ? -11.336 -10.531 1.813 1 94.94 100 ALA A C 1
ATOM 797 O O . ALA A 1 100 ? -11.609 -9.781 2.754 1 94.94 100 ALA A O 1
ATOM 798 N N . LEU A 1 101 ? -12.211 -11.234 1.173 1 94.5 101 LEU A N 1
ATOM 799 C CA . LEU A 1 101 ? -13.625 -11.148 1.515 1 94.5 101 LEU A CA 1
ATOM 800 C C . LEU A 1 101 ? -13.883 -11.719 2.904 1 94.5 101 LEU A C 1
ATOM 802 O O . LEU A 1 101 ? -14.656 -11.148 3.682 1 94.5 101 LEU A O 1
ATOM 806 N N . GLU A 1 102 ? -13.266 -12.836 3.205 1 94.62 102 GLU A N 1
ATOM 807 C CA . GLU A 1 102 ? -13.422 -13.477 4.508 1 94.62 102 GLU A CA 1
ATOM 808 C C . GLU A 1 102 ? -12.938 -12.57 5.633 1 94.62 102 GLU A C 1
ATOM 810 O O . GLU A 1 102 ? -13.477 -12.609 6.742 1 94.62 102 GLU A O 1
ATOM 815 N N . LYS A 1 103 ? -12 -11.766 5.387 1 92.19 103 LYS A N 1
ATOM 816 C CA . LYS A 1 103 ? -11.43 -10.875 6.391 1 92.19 103 LYS A CA 1
ATOM 817 C C . LYS A 1 103 ? -12.195 -9.555 6.445 1 92.19 103 LYS A C 1
ATOM 819 O O . LYS A 1 103 ? -11.797 -8.625 7.156 1 92.19 103 LYS A O 1
ATOM 824 N N . GLY A 1 104 ? -13.18 -9.383 5.57 1 91.44 104 GLY A N 1
ATOM 825 C CA . GLY A 1 104 ? -14.039 -8.219 5.609 1 91.44 104 GLY A CA 1
ATOM 826 C C . GLY A 1 104 ? -13.453 -7.016 4.895 1 91.44 104 GLY A C 1
ATOM 827 O O . GLY A 1 104 ? -13.797 -5.871 5.203 1 91.44 104 GLY A O 1
ATOM 828 N N . CYS A 1 105 ? -12.555 -7.238 3.992 1 93.44 105 CYS A N 1
ATOM 829 C CA . CYS A 1 105 ? -11.938 -6.141 3.254 1 93.44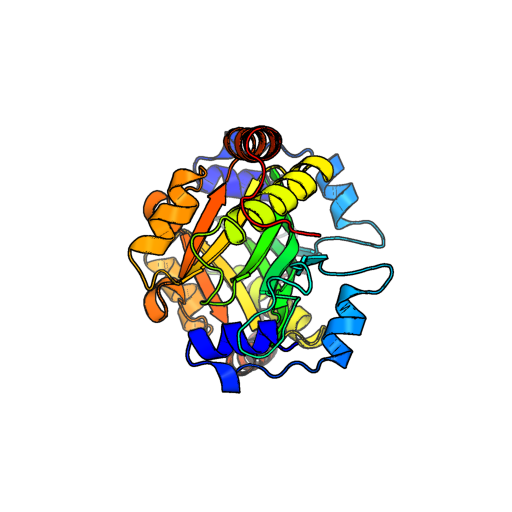 105 CYS A CA 1
ATOM 830 C C . CYS A 1 105 ? -12.914 -5.543 2.25 1 93.44 105 CYS A C 1
ATOM 832 O O . CYS A 1 105 ? -13.695 -6.266 1.628 1 93.44 105 CYS A O 1
ATOM 834 N N . SER A 1 106 ? -12.773 -4.23 2.129 1 91.5 106 SER A N 1
ATOM 835 C CA . SER A 1 106 ? -13.656 -3.518 1.207 1 91.5 106 SER A CA 1
ATOM 836 C C . SER A 1 106 ? -13.133 -3.592 -0.224 1 91.5 106 SER A C 1
ATOM 838 O O . SER A 1 106 ? -13.891 -3.426 -1.179 1 91.5 106 SER A O 1
ATOM 840 N N . GLN A 1 107 ? -11.844 -3.785 -0.364 1 94.25 107 GLN A N 1
ATOM 841 C CA . GLN A 1 107 ? -11.227 -3.807 -1.685 1 94.25 107 GLN A CA 1
ATOM 842 C C . GLN A 1 107 ? -9.945 -4.629 -1.677 1 94.25 107 GLN A C 1
ATOM 844 O O . GLN A 1 107 ? -9.391 -4.926 -0.612 1 94.25 107 GLN A O 1
ATOM 849 N N . PHE A 1 108 ? -9.594 -5.062 -2.891 1 96.69 108 PHE A N 1
ATOM 850 C CA . PHE A 1 108 ? -8.305 -5.656 -3.201 1 96.69 108 PHE A CA 1
ATOM 851 C C . PHE A 1 108 ? -7.457 -4.707 -4.043 1 96.69 108 PHE A C 1
ATOM 853 O O . PHE A 1 108 ? -7.832 -4.363 -5.164 1 96.69 108 PHE A O 1
ATOM 860 N N . ARG A 1 109 ? -6.336 -4.266 -3.42 1 96.25 109 ARG A N 1
ATOM 861 C CA . ARG A 1 109 ? -5.457 -3.34 -4.125 1 96.25 109 ARG A CA 1
ATOM 862 C C . ARG A 1 109 ? -4.105 -3.986 -4.422 1 96.25 109 ARG A C 1
ATOM 864 O O . ARG A 1 109 ? -3.674 -4.887 -3.697 1 96.25 109 ARG A O 1
ATOM 871 N N . PHE A 1 110 ? -3.51 -3.592 -5.477 1 94.75 110 PHE A N 1
ATOM 872 C CA . PHE A 1 110 ? -2.148 -4.016 -5.785 1 94.75 110 PHE A CA 1
ATOM 873 C C . PHE A 1 110 ? -1.474 -3.025 -6.727 1 94.75 110 PHE A C 1
ATOM 875 O O . PHE A 1 110 ? -2.139 -2.176 -7.32 1 94.75 110 PHE A O 1
ATOM 882 N N . ILE A 1 111 ? -0.18 -3.055 -6.773 1 93.5 111 ILE A N 1
ATOM 883 C CA . ILE A 1 111 ? 0.642 -2.246 -7.668 1 93.5 111 ILE A CA 1
ATOM 884 C C . ILE A 1 111 ? 1.333 -3.146 -8.688 1 93.5 111 ILE A C 1
ATOM 886 O O . ILE A 1 111 ? 1.84 -4.215 -8.344 1 93.5 111 ILE A O 1
ATOM 890 N N . SER A 1 112 ? 1.28 -2.797 -9.875 1 89.94 112 SER A N 1
ATOM 891 C CA . SER A 1 112 ? 1.914 -3.578 -10.93 1 89.94 112 SER A CA 1
ATOM 892 C C . SER A 1 112 ? 2.658 -2.678 -11.914 1 89.94 112 SER A C 1
ATOM 894 O O . SER A 1 112 ? 2.172 -1.604 -12.273 1 89.94 112 SER A O 1
ATOM 896 N N . ALA A 1 113 ? 3.867 -3.18 -12.203 1 83.88 113 ALA A N 1
ATOM 897 C CA . ALA A 1 113 ? 4.586 -2.506 -13.281 1 83.88 113 ALA A CA 1
ATOM 898 C C . ALA A 1 113 ? 4.047 -2.916 -14.648 1 83.88 113 ALA A C 1
ATOM 900 O O . ALA A 1 113 ? 3.891 -4.109 -14.93 1 83.88 113 ALA A O 1
ATOM 901 N N . GLN A 1 114 ?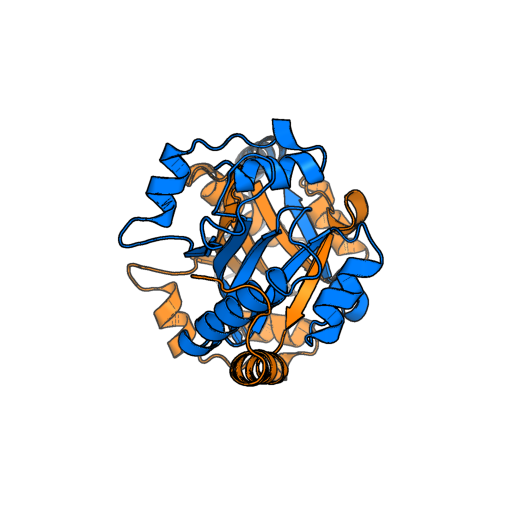 3.506 -1.984 -15.32 1 71 114 GLN A N 1
ATOM 902 C CA . GLN A 1 114 ? 2.953 -2.316 -16.625 1 71 114 GLN A CA 1
ATOM 903 C C . GLN A 1 114 ? 4.055 -2.424 -17.688 1 71 114 GLN A C 1
ATOM 905 O O . GLN A 1 114 ? 4.699 -1.427 -18.016 1 71 114 GLN A O 1
ATOM 910 N N . LYS A 1 115 ? 4.656 -3.477 -17.719 1 61.56 115 LYS A N 1
ATOM 911 C CA . LYS A 1 115 ? 5.664 -3.648 -18.75 1 61.56 115 LYS A CA 1
ATOM 912 C C . LYS A 1 115 ? 5.055 -4.277 -20.016 1 61.56 115 LYS A C 1
ATOM 914 O O . LYS A 1 115 ? 5.59 -4.121 -21.109 1 61.56 115 LYS A O 1
ATOM 919 N N . HIS A 1 116 ? 3.945 -5.02 -19.766 1 57.5 116 HIS A N 1
ATOM 920 C CA . HIS A 1 116 ? 3.447 -5.719 -20.938 1 57.5 116 HIS A CA 1
ATOM 921 C C . HIS A 1 116 ? 1.959 -5.465 -21.141 1 57.5 116 HIS A C 1
ATOM 923 O O . HIS A 1 116 ? 1.208 -5.332 -20.172 1 57.5 116 HIS A O 1
ATOM 929 N N . PRO A 1 117 ? 1.645 -5.203 -22.281 1 54.59 117 PRO A N 1
ATOM 930 C CA . PRO A 1 117 ? 0.237 -5.023 -22.641 1 54.59 117 PRO A CA 1
ATOM 931 C C . PRO A 1 117 ? -0.657 -6.137 -22.109 1 54.59 117 PRO A C 1
ATOM 933 O O . PRO A 1 117 ? -1.833 -5.906 -21.812 1 54.59 117 PRO A O 1
ATOM 936 N N . ALA A 1 118 ? -0.104 -7.316 -21.969 1 53.97 118 ALA A N 1
ATOM 937 C CA . ALA A 1 118 ? -0.894 -8.484 -21.578 1 53.97 118 ALA A CA 1
ATOM 938 C C . ALA A 1 118 ? -1.303 -8.406 -20.109 1 53.97 118 ALA A C 1
ATOM 940 O O . ALA A 1 118 ? -2.338 -8.945 -19.719 1 53.97 118 ALA A O 1
ATOM 941 N N . THR A 1 119 ? -0.577 -7.766 -19.281 1 57.94 119 THR A N 1
ATOM 942 C CA . THR A 1 119 ? -0.83 -7.727 -17.844 1 57.94 119 THR A CA 1
ATOM 943 C C . THR A 1 119 ? -2.096 -6.934 -17.547 1 57.94 119 THR A C 1
ATOM 945 O O . THR A 1 119 ? -2.924 -7.359 -16.734 1 57.94 119 THR A O 1
ATOM 948 N N . PRO A 1 120 ? -2.24 -5.91 -18.219 1 61.25 120 PRO A N 1
ATOM 949 C CA . PRO A 1 120 ? -3.492 -5.195 -17.953 1 61.25 120 PRO A CA 1
ATOM 950 C C . PRO A 1 120 ? -4.727 -6.008 -18.328 1 61.25 120 PRO A C 1
ATOM 952 O O . PRO A 1 120 ? -5.73 -5.98 -17.625 1 61.25 120 PRO A O 1
ATOM 955 N N . ASP A 1 121 ? -4.457 -6.793 -19.281 1 78.31 121 ASP A N 1
ATOM 956 C CA . ASP A 1 121 ? -5.594 -7.59 -19.734 1 78.31 121 ASP A CA 1
ATOM 957 C C . ASP A 1 121 ? -5.949 -8.664 -18.719 1 78.31 121 ASP A C 1
ATOM 959 O O . ASP A 1 121 ? -7.125 -8.93 -18.469 1 78.31 121 ASP A O 1
ATOM 963 N N . PHE A 1 122 ? -4.926 -9.164 -18.062 1 82.12 122 PHE A N 1
ATOM 964 C CA . PHE A 1 122 ? -5.129 -10.195 -17.047 1 82.12 122 PHE A CA 1
ATOM 965 C C . PHE A 1 122 ? -5.961 -9.656 -15.891 1 82.12 122 PHE A C 1
ATOM 967 O O . PHE A 1 122 ? -6.941 -10.281 -15.484 1 82.12 122 PHE A O 1
ATOM 974 N N . TYR A 1 123 ? -5.645 -8.508 -15.438 1 86.06 123 TYR A N 1
ATOM 975 C CA . TYR A 1 123 ? -6.305 -7.957 -14.258 1 86.06 123 TYR A CA 1
ATOM 976 C C . TYR A 1 123 ? -7.621 -7.289 -14.633 1 86.06 123 TYR A C 1
ATOM 978 O O . TYR A 1 123 ? -8.602 -7.375 -13.898 1 86.06 123 TYR A O 1
ATOM 986 N N . HIS A 1 124 ? -7.551 -6.746 -15.805 1 86.44 124 HIS A N 1
ATOM 987 C CA . HIS A 1 124 ? -8.766 -6.082 -16.281 1 86.44 124 HIS A CA 1
ATOM 988 C C . HIS A 1 124 ? -9.906 -7.074 -16.438 1 86.44 124 HIS A C 1
ATOM 990 O O . HIS A 1 124 ? -11.039 -6.797 -16.031 1 86.44 124 HIS A O 1
ATOM 996 N N . LYS A 1 125 ? -9.617 -8.203 -16.969 1 86.38 125 LYS A N 1
ATOM 997 C CA . LYS A 1 125 ? -10.609 -9.25 -17.188 1 86.38 125 LYS A CA 1
ATOM 998 C C . LYS A 1 125 ? -11.164 -9.758 -15.852 1 86.38 125 LYS A C 1
ATOM 1000 O O . LYS A 1 125 ? -12.211 -10.398 -15.82 1 86.38 125 LYS A O 1
ATOM 1005 N N . ARG A 1 126 ? -10.578 -9.391 -14.852 1 87.56 126 ARG A N 1
ATOM 1006 C CA . ARG A 1 126 ? -10.953 -9.898 -13.539 1 87.56 126 ARG A CA 1
ATOM 1007 C C . ARG A 1 126 ? -11.5 -8.781 -12.656 1 87.56 126 ARG A C 1
ATOM 1009 O O . ARG A 1 126 ? -11.523 -8.906 -11.43 1 87.56 126 ARG A O 1
ATOM 1016 N N . GLY A 1 127 ? -11.836 -7.699 -13.297 1 91.19 127 GLY A N 1
ATOM 1017 C CA . GLY A 1 127 ? -12.57 -6.637 -12.625 1 91.19 127 GLY A CA 1
ATOM 1018 C C . GLY A 1 127 ? -11.664 -5.586 -12.008 1 91.19 127 GLY A C 1
ATOM 1019 O O . GLY A 1 127 ? -12.133 -4.703 -11.289 1 91.19 127 GLY A O 1
ATOM 1020 N N . ALA A 1 128 ? -10.414 -5.672 -12.297 1 93.25 128 ALA A N 1
ATOM 1021 C CA . ALA A 1 128 ? -9.492 -4.68 -11.758 1 93.25 128 ALA A CA 1
ATOM 1022 C C . ALA A 1 128 ? -9.594 -3.361 -12.523 1 93.25 128 ALA A C 1
ATOM 1024 O O . ALA A 1 128 ? -9.734 -3.354 -13.75 1 93.25 128 ALA A O 1
ATOM 1025 N N . ILE A 1 129 ? -9.539 -2.314 -11.773 1 93.75 129 ILE A N 1
ATOM 1026 C CA . ILE A 1 129 ? -9.508 -0.972 -12.344 1 93.75 129 ILE A CA 1
ATOM 1027 C C . ILE A 1 129 ? -8.125 -0.365 -12.164 1 93.75 129 ILE A C 1
ATOM 1029 O O . ILE A 1 129 ? -7.531 -0.466 -11.086 1 93.75 129 ILE A O 1
ATOM 1033 N N . ASP A 1 130 ? -7.621 0.212 -13.211 1 93.38 130 ASP A N 1
ATOM 1034 C CA . ASP A 1 130 ? -6.379 0.974 -13.117 1 93.38 130 ASP A CA 1
ATOM 1035 C C . ASP A 1 130 ? -6.637 2.373 -12.562 1 93.38 130 ASP A C 1
ATOM 1037 O O . ASP A 1 130 ? -6.984 3.289 -13.312 1 93.38 130 ASP A O 1
ATOM 1041 N N . VAL A 1 131 ? -6.336 2.576 -11.328 1 93.44 131 VAL A N 1
ATOM 1042 C CA . VAL A 1 131 ? -6.668 3.816 -10.633 1 93.44 131 VAL A CA 1
ATOM 1043 C C . VAL A 1 131 ? -5.68 4.91 -11.031 1 93.44 131 VAL A C 1
ATOM 1045 O O . VAL A 1 131 ? -6.004 6.098 -10.969 1 93.44 131 VAL A O 1
ATOM 1048 N N . THR A 1 132 ? -4.496 4.508 -11.359 1 92.81 132 THR A N 1
ATOM 1049 C CA . THR A 1 132 ? -3.527 5.473 -11.867 1 92.81 132 THR A CA 1
ATOM 1050 C C . THR A 1 132 ? -4.066 6.172 -13.117 1 92.81 132 THR A C 1
ATOM 1052 O O . THR A 1 132 ? -4.023 7.402 -13.211 1 92.81 132 THR A O 1
ATOM 1055 N N . LEU A 1 133 ? -4.57 5.379 -14.008 1 89.12 133 LEU A N 1
ATOM 1056 C CA . LEU A 1 133 ? -5.105 5.949 -15.242 1 89.12 133 LEU A CA 1
ATOM 1057 C C . LEU A 1 133 ? -6.43 6.66 -14.977 1 89.12 133 LEU A C 1
ATOM 1059 O O . LEU A 1 133 ? -6.703 7.715 -15.562 1 89.12 133 LEU A O 1
ATOM 1063 N N . GLN A 1 134 ? -7.23 6.148 -14.117 1 90.25 134 GLN A N 1
ATOM 1064 C CA . GLN A 1 134 ? -8.578 6.656 -13.891 1 90.25 134 GLN A CA 1
ATOM 1065 C C . GLN A 1 134 ? -8.562 7.906 -13.016 1 90.25 134 GLN A C 1
ATOM 1067 O O . GLN A 1 134 ? -9.258 8.883 -13.305 1 90.25 134 GLN A O 1
ATOM 1072 N N . ASP A 1 135 ? -7.738 7.91 -11.953 1 89.5 135 ASP A N 1
ATOM 1073 C CA . ASP A 1 135 ? -7.828 8.953 -10.938 1 89.5 135 ASP A CA 1
ATOM 1074 C C . ASP A 1 135 ? -6.484 9.664 -10.766 1 89.5 135 ASP A C 1
ATOM 1076 O O . ASP A 1 135 ? -6.312 10.461 -9.836 1 89.5 135 ASP A O 1
ATOM 1080 N N . ASN A 1 136 ? -5.508 9.305 -11.531 1 90.75 136 ASN A N 1
ATOM 1081 C CA . ASN A 1 136 ? -4.191 9.93 -11.508 1 90.75 136 ASN A CA 1
ATOM 1082 C C . ASN A 1 136 ? -3.461 9.656 -10.195 1 90.75 136 ASN A C 1
ATOM 1084 O O . ASN A 1 136 ? -2.795 10.539 -9.656 1 90.75 136 ASN A O 1
ATOM 1088 N N . TRP A 1 137 ? -3.684 8.5 -9.695 1 91.69 137 TRP A N 1
ATOM 1089 C CA . TRP A 1 137 ? -2.953 8.078 -8.508 1 91.69 137 TRP A CA 1
ATOM 1090 C C . TRP A 1 137 ? -1.536 7.637 -8.867 1 91.69 137 TRP A C 1
ATOM 1092 O O . TRP A 1 137 ? -1.344 6.777 -9.727 1 91.69 137 TRP A O 1
ATOM 1102 N N . HIS A 1 138 ? -0.592 8.242 -8.234 1 93.38 138 HIS A N 1
ATOM 1103 C CA . HIS A 1 138 ? 0.808 7.891 -8.438 1 93.38 138 HIS A CA 1
ATOM 1104 C C . HIS A 1 138 ? 1.412 7.277 -7.18 1 93.38 138 HIS A C 1
ATOM 1106 O O . HIS A 1 138 ? 1.08 7.684 -6.062 1 93.38 138 HIS A O 1
ATOM 1112 N N . VAL A 1 139 ? 2.295 6.32 -7.41 1 94.62 139 VAL A N 1
ATOM 1113 C CA . VAL A 1 139 ? 3.066 5.727 -6.32 1 94.62 139 VAL A CA 1
ATOM 1114 C C . VAL A 1 139 ? 4.359 6.512 -6.117 1 94.62 139 VAL A C 1
ATOM 1116 O O . VAL A 1 139 ? 5.098 6.766 -7.074 1 94.62 139 VAL A O 1
ATOM 1119 N N . PHE A 1 140 ? 4.625 6.898 -4.883 1 94.31 140 PHE A N 1
ATOM 1120 C CA . PHE A 1 140 ? 5.844 7.621 -4.535 1 94.31 140 PHE A CA 1
ATOM 1121 C C . PHE A 1 140 ? 6.66 6.84 -3.512 1 94.31 140 PHE A C 1
ATOM 1123 O O . PHE A 1 140 ? 6.109 6.055 -2.736 1 94.31 140 PHE A O 1
ATOM 1130 N N . ARG A 1 141 ? 7.93 7.07 -3.592 1 95.25 141 ARG A N 1
ATOM 1131 C CA . ARG A 1 141 ? 8.852 6.379 -2.695 1 95.25 141 ARG A CA 1
ATOM 1132 C C . ARG A 1 141 ? 9.961 7.309 -2.227 1 95.25 141 ARG A C 1
ATOM 1134 O O . ARG A 1 141 ? 10.477 8.109 -3.008 1 95.25 141 ARG A O 1
ATOM 1141 N N . ILE A 1 142 ? 10.234 7.258 -0.945 1 95.62 142 ILE A N 1
ATOM 1142 C CA . ILE A 1 142 ? 11.422 7.887 -0.374 1 95.62 142 ILE A CA 1
ATOM 1143 C C . ILE A 1 142 ? 12.367 6.816 0.173 1 95.62 142 ILE A C 1
ATOM 1145 O O . ILE A 1 142 ? 12 6.074 1.091 1 95.62 142 ILE A O 1
ATOM 1149 N N . ASP A 1 143 ? 13.531 6.785 -0.412 1 94.06 143 ASP A N 1
ATOM 1150 C CA . ASP A 1 143 ? 14.5 5.777 0.006 1 94.06 143 ASP A CA 1
ATOM 1151 C C . ASP A 1 143 ? 15.148 6.16 1.335 1 94.06 143 ASP A C 1
ATOM 1153 O O . ASP A 1 143 ? 14.961 7.273 1.827 1 94.06 143 ASP A O 1
ATOM 1157 N N . ARG A 1 144 ? 15.852 5.223 1.871 1 91.5 144 ARG A N 1
ATOM 1158 C CA . ARG A 1 144 ? 16.406 5.371 3.215 1 91.5 144 ARG A CA 1
ATOM 1159 C C . ARG A 1 144 ? 17.281 6.609 3.311 1 91.5 144 ARG A C 1
ATOM 1161 O O . ARG A 1 144 ? 17.234 7.352 4.293 1 91.5 144 ARG A O 1
ATOM 1168 N N . GLY A 1 145 ? 18.188 6.84 2.35 1 92.25 145 GLY A N 1
ATOM 1169 C CA . GLY A 1 145 ? 19.062 8 2.359 1 92.25 145 GLY A CA 1
ATOM 1170 C C . GLY A 1 145 ? 18.312 9.312 2.49 1 92.25 145 GLY A C 1
ATOM 1171 O O . GLY A 1 145 ? 18.469 10.023 3.486 1 92.25 145 GLY A O 1
ATOM 1172 N N . PRO A 1 146 ? 17.516 9.594 1.469 1 92.81 146 PRO A N 1
ATOM 1173 C CA . PRO A 1 146 ? 16.719 10.812 1.542 1 92.81 146 PRO A CA 1
ATOM 1174 C C . PRO A 1 146 ? 15.844 10.867 2.793 1 92.81 146 PRO A C 1
ATOM 1176 O O . PRO A 1 146 ? 15.594 11.953 3.332 1 92.81 146 PRO A O 1
ATOM 1179 N N . LEU A 1 147 ? 15.344 9.758 3.211 1 91.94 147 LEU A N 1
ATOM 1180 C CA . LEU A 1 147 ? 14.531 9.703 4.422 1 91.94 147 LEU A CA 1
ATOM 1181 C C . LEU A 1 147 ? 15.328 10.188 5.629 1 91.94 147 LEU A C 1
ATOM 1183 O O . LEU A 1 147 ? 14.812 10.953 6.449 1 91.94 147 LEU A O 1
ATOM 1187 N N . ALA A 1 148 ? 16.516 9.734 5.789 1 92.44 148 ALA A N 1
ATOM 1188 C CA . ALA A 1 148 ? 17.391 10.148 6.875 1 92.44 148 ALA A CA 1
ATOM 1189 C C . ALA A 1 148 ? 17.641 11.656 6.828 1 92.44 148 ALA A C 1
ATOM 1191 O O . ALA A 1 148 ? 17.719 12.312 7.867 1 92.44 148 ALA A O 1
ATOM 1192 N N . LYS A 1 149 ? 17.766 12.18 5.672 1 91.12 149 LYS A N 1
ATOM 1193 C CA . LYS A 1 149 ? 17.984 13.609 5.504 1 91.12 149 LYS A CA 1
ATOM 1194 C C . LYS A 1 149 ? 16.781 14.422 5.98 1 91.12 149 LYS A C 1
ATOM 1196 O O . LYS A 1 149 ? 16.938 15.492 6.57 1 91.12 149 LYS A O 1
ATOM 1201 N N . LEU A 1 150 ? 15.602 13.922 5.699 1 87.5 150 LEU A N 1
ATOM 1202 C CA . LEU A 1 150 ? 14.375 14.578 6.145 1 87.5 150 LEU A CA 1
ATOM 1203 C C . LEU A 1 150 ? 14.336 14.68 7.664 1 87.5 150 LEU A C 1
ATOM 1205 O O . LEU A 1 150 ? 13.914 15.703 8.211 1 87.5 150 LEU A O 1
ATOM 1209 N N . VAL A 1 151 ? 14.711 13.633 8.289 1 86.56 151 VAL A N 1
ATOM 1210 C CA . VAL A 1 151 ? 14.68 13.57 9.75 1 86.56 151 VAL A CA 1
ATOM 1211 C C . VAL A 1 151 ? 15.727 14.531 10.32 1 86.56 151 VAL A C 1
ATOM 1213 O O . VAL A 1 151 ? 15.477 15.195 11.328 1 86.56 151 VAL A O 1
ATOM 1216 N N . GLU A 1 152 ? 16.812 14.57 9.664 1 85.19 152 GLU A N 1
ATOM 1217 C CA . GLU A 1 152 ? 17.875 15.445 10.125 1 85.19 152 GLU A CA 1
ATOM 1218 C C . GLU A 1 152 ? 17.5 16.906 9.961 1 85.19 152 GLU A C 1
ATOM 1220 O O . GLU A 1 152 ? 17.875 17.75 10.797 1 85.19 152 GLU A O 1
ATOM 1225 N N . GLU A 1 153 ? 16.859 17.25 8.844 1 73.31 153 GLU A N 1
ATOM 1226 C CA . GLU A 1 153 ? 16.469 18.625 8.57 1 73.31 153 GLU A CA 1
ATOM 1227 C C . GLU A 1 153 ? 15.484 19.141 9.617 1 73.31 153 GLU A C 1
ATOM 1229 O O . GLU A 1 153 ? 15.547 20.312 10 1 73.31 153 GLU A O 1
ATOM 1234 N N . ARG A 1 154 ? 14.43 18.469 9.914 1 63.97 154 ARG A N 1
ATOM 1235 C CA . ARG A 1 154 ? 13.484 18.906 10.938 1 63.97 154 ARG A CA 1
ATOM 1236 C C . ARG A 1 154 ? 14.211 19.297 12.219 1 63.97 154 ARG A C 1
ATOM 1238 O O . ARG A 1 154 ? 13.859 20.281 12.867 1 63.97 154 ARG A O 1
ATOM 1245 N N . ALA A 1 155 ? 15.133 18.547 12.57 1 56.72 155 ALA A N 1
ATOM 1246 C CA . ALA A 1 155 ? 15.867 18.875 13.789 1 56.72 155 ALA A CA 1
ATOM 1247 C C . ALA A 1 155 ? 16.531 20.234 13.688 1 56.72 155 ALA A C 1
ATOM 1249 O O . ALA A 1 155 ? 16.719 20.922 14.688 1 56.72 155 ALA A O 1
ATOM 1250 N N . ALA A 1 156 ? 16.688 20.609 12.539 1 52.75 156 ALA A N 1
ATOM 1251 C CA . ALA A 1 156 ? 17.453 21.844 12.359 1 52.75 156 ALA A CA 1
ATOM 1252 C C . ALA A 1 156 ? 16.516 23.047 12.219 1 52.75 156 ALA A C 1
ATOM 1254 O O . ALA A 1 156 ? 16.891 24.172 12.562 1 52.75 156 ALA A O 1
ATOM 1255 N N . LYS A 1 157 ? 15.328 23.016 11.633 1 58.44 157 LYS A N 1
ATOM 1256 C CA . LYS A 1 157 ? 14.508 24.203 11.406 1 58.44 157 LYS A CA 1
ATOM 1257 C C . LYS A 1 157 ? 13.203 24.125 12.188 1 58.44 157 LYS A C 1
ATOM 1259 O O . LYS A 1 157 ? 12.336 23.297 11.883 1 58.44 157 LYS A O 1
ATOM 1264 N N . PRO A 1 158 ? 13.195 24.844 13.281 1 55.69 158 PRO A N 1
ATOM 1265 C CA . PRO A 1 158 ? 11.984 24.828 14.109 1 55.69 158 PRO A CA 1
ATOM 1266 C C . PRO A 1 158 ? 10.734 25.219 13.328 1 55.69 158 PRO A C 1
ATOM 1268 O O . PRO A 1 158 ? 10.812 25.984 12.367 1 55.69 158 PRO A O 1
ATOM 1271 N N . ASN A 1 159 ? 9.609 24.438 13.414 1 60.38 159 ASN A N 1
ATOM 1272 C CA . ASN A 1 159 ? 8.336 24.719 12.75 1 60.38 159 ASN A CA 1
ATOM 1273 C C . ASN A 1 159 ? 7.816 26.109 13.102 1 60.38 159 ASN A C 1
ATOM 1275 O O . ASN A 1 159 ? 7.852 26.516 14.266 1 60.38 159 ASN A O 1
ATOM 1279 N N . PRO A 1 160 ? 7.555 26.844 12.102 1 56.84 160 PRO A N 1
ATOM 1280 C CA . PRO A 1 160 ? 7.086 28.203 12.375 1 56.84 160 PRO A CA 1
ATOM 1281 C C . PRO A 1 160 ? 5.914 28.234 13.352 1 56.84 160 PRO A C 1
ATOM 1283 O O . PRO A 1 160 ? 5.723 29.234 14.062 1 56.84 160 PRO A O 1
ATOM 1286 N N . VAL A 1 161 ? 5.008 27.234 13.305 1 63.22 161 VAL A N 1
ATOM 1287 C CA . VAL A 1 161 ? 3.912 27.141 14.266 1 63.22 161 VAL A CA 1
ATOM 1288 C C . VAL A 1 161 ? 4.219 26.047 15.281 1 63.22 161 VAL A C 1
ATOM 1290 O O . VAL A 1 161 ? 4.625 24.938 14.914 1 63.22 161 VAL A O 1
ATOM 1293 N N . PRO A 1 162 ? 4.172 26.578 16.531 1 64.75 162 PRO A N 1
ATOM 1294 C CA . PRO A 1 162 ? 4.383 25.531 17.531 1 64.75 162 PRO A CA 1
ATOM 1295 C C . PRO A 1 162 ? 3.42 24.359 17.375 1 64.75 162 PRO A C 1
ATOM 1297 O O . PRO A 1 162 ? 2.211 24.562 17.234 1 64.75 162 PRO A O 1
ATOM 1300 N N . LEU A 1 163 ? 3.939 23.25 17.047 1 72.94 163 LEU A N 1
ATOM 1301 C CA . LEU A 1 163 ? 3.115 22.062 16.812 1 72.94 163 LEU A CA 1
ATOM 1302 C C . LEU A 1 163 ? 3.412 20.969 17.828 1 72.94 163 LEU A C 1
ATOM 1304 O O . LEU A 1 163 ? 4.559 20.812 18.25 1 72.94 163 LEU A O 1
ATOM 1308 N N . GLN A 1 164 ? 2.322 20.578 18.484 1 72.75 164 GLN A N 1
ATOM 1309 C CA . GLN A 1 164 ? 2.432 19.328 19.234 1 72.75 164 GLN A CA 1
ATOM 1310 C C . GLN A 1 164 ? 1.945 18.141 18.406 1 72.75 164 GLN A C 1
ATOM 1312 O O . GLN A 1 164 ? 0.896 18.219 17.766 1 72.75 164 GLN A O 1
ATOM 1317 N N . LEU A 1 165 ? 2.881 17.141 18.266 1 71.44 165 LEU A N 1
ATOM 1318 C CA . LEU A 1 165 ? 2.527 15.938 17.516 1 71.44 165 LEU A CA 1
ATOM 1319 C C . LEU A 1 165 ? 2.066 14.828 18.453 1 71.44 165 LEU A C 1
ATOM 1321 O O . LEU A 1 165 ? 2.635 14.641 19.531 1 71.44 165 LEU A O 1
ATOM 1325 N N . MET B 1 1 ? -11.797 12.008 13.242 1 87.69 1 MET B N 1
ATOM 1326 C CA . MET B 1 1 ? -12.797 11.789 12.203 1 87.69 1 MET B CA 1
ATOM 1327 C C . MET B 1 1 ? -13.07 13.07 11.43 1 87.69 1 MET B C 1
ATOM 1329 O O . MET B 1 1 ? -13.195 13.047 10.203 1 87.69 1 MET B O 1
ATOM 1333 N N . ARG B 1 2 ? -13.016 14.133 12.102 1 92.25 2 ARG B N 1
ATOM 1334 C CA . ARG B 1 2 ? -13.289 15.398 11.422 1 92.25 2 ARG B CA 1
ATOM 1335 C C . ARG B 1 2 ? -12.297 15.641 10.297 1 92.25 2 ARG B C 1
ATOM 1337 O O . ARG B 1 2 ? -12.695 15.945 9.172 1 92.25 2 ARG B O 1
ATOM 1344 N N . LEU B 1 3 ? -11.039 15.5 10.547 1 94.31 3 LEU B N 1
ATOM 1345 C CA . LEU B 1 3 ? -10.016 15.75 9.547 1 94.31 3 LEU B CA 1
ATOM 1346 C C . LEU B 1 3 ? -10.094 14.719 8.422 1 94.31 3 LEU B C 1
ATOM 1348 O O . LEU B 1 3 ? -9.812 15.039 7.262 1 94.31 3 LEU B O 1
ATOM 1352 N N . VAL B 1 4 ? -10.445 13.523 8.758 1 93.69 4 VAL B N 1
ATOM 1353 C CA . VAL B 1 4 ? -10.633 12.484 7.75 1 93.69 4 VAL B CA 1
ATOM 1354 C C . VAL B 1 4 ? -11.734 12.898 6.781 1 93.69 4 VAL B C 1
ATOM 1356 O O . VAL B 1 4 ? -11.578 12.781 5.562 1 93.69 4 VAL B O 1
ATOM 1359 N N . ARG B 1 5 ? -12.805 13.422 7.312 1 93.25 5 ARG B N 1
ATOM 1360 C CA . ARG B 1 5 ? -13.922 13.867 6.492 1 93.25 5 ARG B CA 1
ATOM 1361 C C . ARG B 1 5 ? -13.547 15.094 5.668 1 93.25 5 ARG B C 1
ATOM 1363 O O . ARG B 1 5 ? -13.992 15.242 4.527 1 93.25 5 ARG B O 1
ATOM 1370 N N . GLU B 1 6 ? -12.758 16 6.25 1 93.88 6 GLU B N 1
ATOM 1371 C CA . GLU B 1 6 ? -12.289 17.172 5.516 1 93.88 6 GLU B CA 1
ATOM 1372 C C . GLU B 1 6 ? -11.43 16.766 4.32 1 93.88 6 GLU B C 1
ATOM 1374 O O . GLU B 1 6 ? -11.516 17.375 3.254 1 93.88 6 GLU B O 1
ATOM 1379 N N . LEU B 1 7 ? -10.586 15.758 4.57 1 92 7 LEU B N 1
ATOM 1380 C CA . LEU B 1 7 ? -9.797 15.242 3.459 1 92 7 LEU B CA 1
ATOM 1381 C C . LEU B 1 7 ? -10.695 14.703 2.354 1 92 7 LEU B C 1
ATOM 1383 O O . LEU B 1 7 ? -10.492 15.008 1.176 1 92 7 LEU B O 1
ATOM 1387 N N . ALA B 1 8 ? -11.641 13.914 2.74 1 90.88 8 ALA B N 1
ATOM 1388 C CA . ALA B 1 8 ? -12.57 13.344 1.771 1 90.88 8 ALA B CA 1
ATOM 1389 C C . ALA B 1 8 ? -13.305 14.445 1.002 1 90.88 8 ALA B C 1
ATOM 1391 O O . ALA B 1 8 ? -13.508 14.336 -0.209 1 90.88 8 ALA B O 1
ATOM 1392 N N . LEU B 1 9 ? -13.656 15.469 1.678 1 89.25 9 LEU B N 1
ATOM 1393 C CA . LEU B 1 9 ? -14.344 16.594 1.06 1 89.25 9 LEU B CA 1
ATOM 1394 C C . LEU B 1 9 ? -13.445 17.281 0.033 1 89.25 9 LEU B C 1
ATOM 1396 O O . LEU B 1 9 ? -13.906 17.688 -1.037 1 89.25 9 LEU B O 1
ATOM 1400 N N . SER B 1 10 ? -12.227 17.391 0.363 1 86.19 10 SER B N 1
ATOM 1401 C CA . SER B 1 10 ? -11.273 18.031 -0.546 1 86.19 10 SER B CA 1
ATOM 1402 C C . SER B 1 10 ? -11.156 17.25 -1.851 1 86.19 10 SER B C 1
ATOM 1404 O O . SER B 1 10 ? -10.781 17.812 -2.883 1 86.19 10 SER B O 1
ATOM 1406 N N . HIS B 1 11 ? -11.453 15.969 -1.842 1 81.75 11 HIS B N 1
ATOM 1407 C CA . HIS B 1 11 ? -11.375 15.109 -3.018 1 81.75 11 HIS B CA 1
ATOM 1408 C C . HIS B 1 11 ? -12.758 14.883 -3.619 1 81.75 11 HIS B C 1
ATOM 1410 O O . HIS B 1 11 ? -12.938 14 -4.457 1 81.75 11 HIS B O 1
ATOM 1416 N N . LYS B 1 12 ? -13.781 15.625 -3.119 1 83.19 12 LYS B N 1
ATOM 1417 C CA . LYS B 1 12 ? -15.172 15.492 -3.539 1 83.19 12 LYS B CA 1
ATOM 1418 C C . LYS B 1 12 ? -15.656 14.055 -3.371 1 83.19 12 LYS B C 1
ATOM 1420 O O . LYS B 1 12 ? -16.359 13.523 -4.234 1 83.19 12 LYS B O 1
ATOM 1425 N N . ALA B 1 13 ? -15.234 13.438 -2.283 1 83.94 13 ALA B N 1
ATOM 1426 C CA . ALA B 1 13 ? -15.523 12.016 -2.074 1 83.94 13 ALA B CA 1
ATOM 1427 C C . ALA B 1 13 ? -16.078 11.773 -0.677 1 83.94 13 ALA B C 1
ATOM 1429 O O . ALA B 1 13 ? -15.836 10.727 -0.075 1 83.94 13 ALA B O 1
ATOM 1430 N N . LEU B 1 14 ? -16.766 12.742 -0.118 1 84.62 14 LEU B N 1
ATOM 1431 C CA . LEU B 1 14 ? -17.281 12.609 1.238 1 84.62 14 LEU B CA 1
ATOM 1432 C C . LEU B 1 14 ? -18.203 11.398 1.35 1 84.62 14 LEU B C 1
ATOM 1434 O O . LEU B 1 14 ? -18.203 10.703 2.363 1 84.62 14 LEU B O 1
ATOM 1438 N N . ARG B 1 15 ? -18.938 11.117 0.329 1 84.5 15 ARG B N 1
ATOM 1439 C CA . ARG B 1 15 ? -19.922 10.031 0.35 1 84.5 15 ARG B CA 1
ATOM 1440 C C . ARG B 1 15 ? -19.219 8.68 0.375 1 84.5 15 ARG B C 1
ATOM 1442 O O . ARG B 1 15 ? -19.828 7.66 0.707 1 84.5 15 ARG B O 1
ATOM 1449 N N . GLN B 1 16 ? -17.969 8.711 0.107 1 85.25 16 GLN B N 1
ATOM 1450 C CA . GLN B 1 16 ? -17.219 7.457 0.043 1 85.25 16 GLN B CA 1
ATOM 1451 C C . GLN B 1 16 ? -16.703 7.055 1.421 1 85.25 16 GLN B C 1
ATOM 1453 O O . GLN B 1 16 ? -16.219 5.938 1.604 1 85.25 16 GLN B O 1
ATOM 1458 N N . VAL B 1 17 ? -16.844 7.988 2.367 1 91.12 17 VAL B N 1
ATOM 1459 C CA . VAL B 1 17 ? -16.391 7.66 3.715 1 91.12 17 VAL B CA 1
ATOM 1460 C C . VAL B 1 17 ? -17.438 6.805 4.418 1 91.12 17 VAL B C 1
ATOM 1462 O O . VAL B 1 17 ? -18.5 7.309 4.816 1 91.12 17 VAL B O 1
ATOM 1465 N N . THR B 1 18 ? -17.203 5.574 4.594 1 89.56 18 THR B N 1
ATOM 1466 C CA . THR B 1 18 ? -18.203 4.652 5.137 1 89.56 18 THR B CA 1
ATOM 1467 C C . THR B 1 18 ? -17.766 4.141 6.508 1 89.56 18 THR B C 1
ATOM 1469 O O . THR B 1 18 ? -18.562 3.539 7.23 1 89.56 18 THR B O 1
ATOM 1472 N N . ILE B 1 19 ? -16.656 4.441 6.949 1 87.88 19 ILE B N 1
ATOM 1473 C CA . ILE B 1 19 ? -16.141 3.93 8.219 1 87.88 19 ILE B CA 1
ATOM 1474 C C . ILE B 1 19 ? -16.719 4.746 9.375 1 87.88 19 ILE B C 1
ATOM 1476 O O . ILE B 1 19 ? -16.906 5.957 9.242 1 87.88 19 ILE B O 1
ATOM 1480 N N . SER B 1 20 ? -16.938 4.066 10.422 1 87.19 20 SER B N 1
ATOM 1481 C CA . SER B 1 20 ? -17.406 4.754 11.617 1 87.19 20 SER B CA 1
ATOM 1482 C C . SER B 1 20 ? -16.234 5.164 12.516 1 87.19 20 SER B C 1
ATOM 1484 O O . SER B 1 20 ? -15.172 4.547 12.477 1 87.19 20 SER B O 1
ATOM 1486 N N . PRO B 1 21 ? -16.484 6.27 13.305 1 87.62 21 PRO B N 1
ATOM 1487 C CA . PRO B 1 21 ? -15.453 6.652 14.273 1 87.62 21 PRO B CA 1
ATOM 1488 C C . PRO B 1 21 ? -15.078 5.508 15.219 1 87.62 21 PRO B C 1
ATOM 1490 O O . PRO B 1 21 ? -13.914 5.363 15.578 1 87.62 21 PRO B O 1
ATOM 1493 N N . GLU B 1 22 ? -16 4.73 15.578 1 87.31 22 GLU B N 1
ATOM 1494 C CA . GLU B 1 22 ? -15.773 3.615 16.5 1 87.31 22 GLU B CA 1
ATOM 1495 C C . GLU B 1 22 ? -14.867 2.564 15.859 1 87.31 22 GLU B C 1
ATOM 1497 O O . GLU B 1 22 ? -13.984 2.02 16.531 1 87.31 22 GLU B O 1
ATOM 1502 N N . ALA B 1 23 ? -15.102 2.295 14.695 1 85 23 ALA B N 1
ATOM 1503 C CA . ALA B 1 23 ? -14.273 1.314 13.992 1 85 23 ALA B CA 1
ATOM 1504 C C . ALA B 1 23 ? -12.836 1.8 13.859 1 85 23 ALA B C 1
ATOM 1506 O O . ALA B 1 23 ? -11.891 1.028 14.062 1 85 23 ALA B O 1
ATOM 1507 N N . LEU B 1 24 ? -12.695 3.061 13.531 1 85.62 24 LEU B N 1
ATOM 1508 C CA . LEU B 1 24 ? -11.367 3.65 13.398 1 85.62 24 LEU B CA 1
ATOM 1509 C C . LEU B 1 24 ? -10.609 3.592 14.719 1 85.62 24 LEU B C 1
ATOM 1511 O O . LEU B 1 24 ? -9.414 3.279 14.742 1 85.62 24 LEU B O 1
ATOM 1515 N N . GLU B 1 25 ? -11.305 3.92 15.758 1 84.94 25 GLU B N 1
ATOM 1516 C CA . GLU B 1 25 ? -10.703 3.871 17.078 1 84.94 25 GLU B CA 1
ATOM 1517 C C . GLU B 1 25 ? -10.289 2.449 17.453 1 84.94 25 GLU B C 1
ATOM 1519 O O . GLU B 1 25 ? -9.195 2.23 17.969 1 84.94 25 GLU B O 1
ATOM 1524 N N . LYS B 1 26 ? -11.102 1.578 17.234 1 82.38 26 LYS B N 1
ATOM 1525 C CA . LYS B 1 26 ? -10.836 0.182 17.562 1 82.38 26 LYS B CA 1
ATOM 1526 C C . LYS B 1 26 ? -9.625 -0.346 16.812 1 82.38 26 LYS B C 1
ATOM 1528 O O . LYS B 1 26 ? -8.758 -0.997 17.391 1 82.38 26 LYS B O 1
ATOM 1533 N N . ASP B 1 27 ? -9.539 -0.03 15.594 1 80.38 27 ASP B N 1
ATOM 1534 C CA . ASP B 1 27 ? -8.484 -0.57 14.742 1 80.38 27 ASP B CA 1
ATOM 1535 C C . ASP B 1 27 ? -7.164 0.156 14.984 1 80.38 27 ASP B C 1
ATOM 1537 O O . ASP B 1 27 ? -6.094 -0.39 14.711 1 80.38 27 ASP B O 1
ATOM 1541 N N . GLY B 1 28 ? -7.156 1.352 15.398 1 76.88 28 GLY B N 1
ATOM 1542 C CA . GLY B 1 28 ? -5.949 2.152 15.547 1 76.88 28 GLY B CA 1
ATOM 1543 C C . GLY B 1 28 ? -5.465 2.232 16.984 1 76.88 28 GLY B C 1
ATOM 1544 O O . GLY B 1 28 ? -4.293 2.523 17.234 1 76.88 28 GLY B O 1
ATOM 1545 N N . PHE B 1 29 ? -6.289 2.041 17.922 1 72.69 29 PHE B N 1
ATOM 1546 C CA . PHE B 1 29 ? -5.898 2.336 19.297 1 72.69 29 PHE B CA 1
ATOM 1547 C C . PHE B 1 29 ? -5.793 1.056 20.109 1 72.69 29 PHE B C 1
ATOM 1549 O O . PHE B 1 29 ? -5.418 1.094 21.281 1 72.69 29 PHE B O 1
ATOM 1556 N N . LYS B 1 30 ? -5.93 0.005 19.5 1 69.88 30 LYS B N 1
ATOM 1557 C CA . LYS B 1 30 ? -5.758 -1.245 20.234 1 69.88 30 LYS B CA 1
ATOM 1558 C C . LYS B 1 30 ? -4.293 -1.677 20.25 1 69.88 30 LYS B C 1
ATOM 1560 O O . LYS B 1 30 ? -3.465 -1.109 19.531 1 69.88 30 LYS B O 1
ATOM 1565 N N . LYS B 1 31 ? -3.951 -2.566 21.188 1 60.69 31 LYS B N 1
ATOM 1566 C CA . LYS B 1 31 ? -2.611 -3.107 21.406 1 60.69 31 LYS B CA 1
ATOM 1567 C C . LYS B 1 31 ? -2.018 -3.619 20.094 1 60.69 31 LYS B C 1
ATOM 1569 O O . LYS B 1 31 ? -0.834 -3.408 19.812 1 60.69 31 LYS B O 1
ATOM 1574 N N . ASP B 1 32 ? -2.752 -4.176 19.297 1 66.94 32 ASP B N 1
ATOM 1575 C CA . ASP B 1 32 ? -2.299 -4.699 18 1 66.94 32 ASP B CA 1
ATOM 1576 C C . ASP B 1 32 ? -2.768 -3.814 16.859 1 66.94 32 ASP B C 1
ATOM 1578 O O . ASP B 1 32 ? -3.332 -4.305 15.875 1 66.94 32 ASP B O 1
ATOM 1582 N N . ALA B 1 33 ? -2.432 -2.6 17.062 1 72.31 33 ALA B N 1
ATOM 1583 C CA . ALA B 1 33 ? -2.928 -1.618 16.094 1 72.31 33 ALA B CA 1
ATOM 1584 C C . ALA B 1 33 ? -2.414 -1.918 14.695 1 72.31 33 ALA B C 1
ATOM 1586 O O . ALA B 1 33 ? -1.241 -2.258 14.516 1 72.31 33 ALA B O 1
ATOM 1587 N N . ILE B 1 34 ? -3.332 -1.802 13.727 1 78.06 34 ILE B N 1
ATOM 1588 C CA . ILE B 1 34 ? -3.039 -2.088 12.328 1 78.06 34 ILE B CA 1
ATOM 1589 C C . ILE B 1 34 ? -2.475 -0.839 11.648 1 78.06 34 ILE B C 1
ATOM 1591 O O . ILE B 1 34 ? -1.835 -0.929 10.602 1 78.06 34 ILE B O 1
ATOM 1595 N N . PHE B 1 35 ? -2.768 0.312 12.406 1 87.75 35 PHE B N 1
ATOM 1596 C CA . PHE B 1 35 ? -2.295 1.566 11.828 1 87.75 35 PHE B CA 1
ATOM 1597 C C . PHE B 1 35 ? -1.917 2.555 12.922 1 87.75 35 PHE B C 1
ATOM 1599 O O . PHE B 1 35 ? -2.213 2.332 14.102 1 87.75 35 PHE B O 1
ATOM 1606 N N . GLY B 1 36 ? -1.134 3.553 12.5 1 89.5 36 GLY B N 1
ATOM 1607 C CA . GLY B 1 36 ? -0.781 4.672 13.359 1 89.5 36 GLY B CA 1
ATOM 1608 C C . GLY B 1 36 ? -1.233 6.012 12.812 1 89.5 36 GLY B C 1
ATOM 1609 O O . GLY B 1 36 ? -1.62 6.113 11.648 1 89.5 36 GLY B O 1
ATOM 1610 N N . PHE B 1 37 ? -1.206 6.949 13.758 1 90.88 37 PHE B N 1
ATOM 1611 C CA . PHE B 1 37 ? -1.603 8.297 13.352 1 90.88 37 PHE B CA 1
ATOM 1612 C C . PHE B 1 37 ? -0.788 9.344 14.102 1 90.88 37 PHE B C 1
ATOM 1614 O O . PHE B 1 37 ? -0.314 9.094 15.211 1 90.88 37 PHE B O 1
ATOM 1621 N N . LEU B 1 38 ? -0.576 10.453 13.438 1 92.75 38 LEU B N 1
ATOM 1622 C CA . LEU B 1 38 ? -0.03 11.68 14 1 92.75 38 LEU B CA 1
ATOM 1623 C C . LEU B 1 38 ? -1 12.844 13.812 1 92.75 38 LEU B C 1
ATOM 1625 O O . LEU B 1 38 ? -1.637 12.961 12.766 1 92.75 38 LEU B O 1
ATOM 1629 N N . VAL B 1 39 ? -1.146 13.625 14.852 1 94.56 39 VAL B N 1
ATOM 1630 C CA . VAL B 1 39 ? -1.98 14.812 14.742 1 94.56 39 VAL B CA 1
ATOM 1631 C C . VAL B 1 39 ? -1.147 16.062 15.039 1 94.56 39 VAL B C 1
ATOM 1633 O O . VAL B 1 39 ? -0.266 16.031 15.898 1 94.56 39 VAL B O 1
ATOM 1636 N N . ALA B 1 40 ? -1.396 17.062 14.289 1 95 40 ALA B N 1
ATOM 1637 C CA . ALA B 1 40 ? -0.784 18.359 14.531 1 95 40 ALA B CA 1
ATOM 1638 C C . ALA B 1 40 ? -1.73 19.281 15.305 1 95 40 ALA B C 1
ATOM 1640 O O . ALA B 1 40 ? -2.824 19.594 14.828 1 95 40 ALA B O 1
ATOM 1641 N N . GLU B 1 41 ? -1.255 19.688 16.438 1 95.38 41 GLU B N 1
ATOM 1642 C CA . GLU B 1 41 ? -2.053 20.578 17.281 1 95.38 41 GLU B CA 1
ATOM 1643 C C . GLU B 1 41 ? -1.37 21.922 17.469 1 95.38 41 GLU B C 1
ATOM 1645 O O . GLU B 1 41 ? -0.178 22 17.766 1 95.38 41 GLU B O 1
ATOM 1650 N N . VAL B 1 42 ? -2.146 22.953 17.219 1 93.75 42 VAL B N 1
ATOM 1651 C CA . VAL B 1 42 ? -1.645 24.297 17.438 1 93.75 42 VAL B CA 1
ATOM 1652 C C . VAL B 1 42 ? -2.131 24.812 18.797 1 93.75 42 VAL B C 1
ATOM 1654 O O . VAL B 1 42 ? -3.111 24.312 19.344 1 93.75 42 VAL B O 1
ATOM 1657 N N . PRO B 1 43 ? -1.405 25.766 19.328 1 93.12 43 PRO B N 1
ATOM 1658 C CA . PRO B 1 43 ? -1.894 26.359 20.578 1 93.12 43 PRO B CA 1
ATOM 1659 C C . PRO B 1 43 ? -3.234 27.078 20.406 1 93.12 43 PRO B C 1
ATOM 1661 O O . PRO B 1 43 ? -3.57 27.516 19.312 1 93.12 43 PRO B O 1
ATOM 1664 N N . PRO B 1 44 ? -3.965 27.188 21.516 1 94.06 44 PRO B N 1
ATOM 1665 C CA . PRO B 1 44 ? -5.281 27.828 21.453 1 94.06 44 PRO B CA 1
ATOM 1666 C C . PRO B 1 44 ? -5.223 29.219 20.844 1 94.06 44 PRO B C 1
ATOM 1668 O O . PRO B 1 44 ? -6.164 29.641 20.172 1 94.06 44 PRO B O 1
ATOM 1671 N N . ALA B 1 45 ? -4.117 29.922 21 1 93.56 45 ALA B N 1
ATOM 1672 C CA . ALA B 1 45 ? -3.953 31.281 20.484 1 93.56 45 ALA B CA 1
ATOM 1673 C C . ALA B 1 45 ? -3.873 31.297 18.969 1 93.56 45 ALA B C 1
ATOM 1675 O O . ALA B 1 45 ? -4.074 32.344 18.344 1 93.56 45 ALA B O 1
ATOM 1676 N N . ARG B 1 46 ? -3.689 30.125 18.344 1 93.12 46 ARG B N 1
ATOM 1677 C CA . ARG B 1 46 ? -3.531 30.031 16.891 1 93.12 46 ARG B CA 1
ATOM 1678 C C . ARG B 1 46 ? -4.547 29.078 16.281 1 93.12 46 ARG B C 1
ATOM 1680 O O . ARG B 1 46 ? -4.27 28.422 15.281 1 93.12 46 ARG B O 1
ATOM 1687 N N . LYS B 1 47 ? -5.613 28.938 16.938 1 94.56 47 LYS B N 1
ATOM 1688 C CA . LYS B 1 47 ? -6.656 28.031 16.484 1 94.56 47 LYS B CA 1
ATOM 1689 C C . LYS B 1 47 ? -7.246 28.5 15.148 1 94.56 47 LYS B C 1
ATOM 1691 O O . LYS B 1 47 ? -7.078 29.656 14.766 1 94.56 47 LYS B O 1
ATOM 1696 N N . SER B 1 48 ? -7.887 27.594 14.445 1 95.62 48 SER B N 1
ATOM 1697 C CA . SER B 1 48 ? -8.531 27.922 13.18 1 95.62 48 SER B CA 1
ATOM 1698 C C . SER B 1 48 ? -9.68 28.906 13.383 1 95.62 48 SER B C 1
ATOM 1700 O O . SER B 1 48 ? -10.078 29.172 14.516 1 95.62 48 SER B O 1
ATOM 1702 N N . LYS B 1 49 ? -10.148 29.453 12.25 1 96 49 LYS B N 1
ATOM 1703 C CA . LYS B 1 49 ? -11.289 30.375 12.297 1 96 49 LYS B CA 1
ATOM 1704 C C . LYS B 1 49 ? -12.492 29.703 12.969 1 96 49 LYS B C 1
ATOM 1706 O O . LYS B 1 49 ? -13.281 30.375 13.641 1 96 49 LYS B O 1
ATOM 1711 N N . GLU B 1 50 ? -12.625 28.406 12.867 1 95.75 50 GLU B N 1
ATOM 1712 C CA . GLU B 1 50 ? -13.742 27.672 13.438 1 95.75 50 GLU B CA 1
ATOM 1713 C C . GLU B 1 50 ? -13.43 27.188 14.852 1 95.75 50 GLU B C 1
ATOM 1715 O O . GLU B 1 50 ? -14.227 26.469 15.461 1 95.75 50 GLU B O 1
ATOM 1720 N N . GLY B 1 51 ? -12.219 27.484 15.344 1 95.88 51 GLY B N 1
ATOM 1721 C CA . GLY B 1 51 ? -11.867 27.203 16.734 1 95.88 51 GLY B CA 1
ATOM 1722 C C . GLY B 1 51 ? -11.18 25.859 16.922 1 95.88 51 GLY B C 1
ATOM 1723 O O . GLY B 1 51 ? -11.102 25.344 18.031 1 95.88 51 GLY B O 1
ATOM 1724 N N . HIS B 1 52 ? -10.727 25.328 15.906 1 96.06 52 HIS B N 1
ATOM 1725 C CA . HIS B 1 52 ? -10.086 24.016 16 1 96.06 52 HIS B CA 1
ATOM 1726 C C . HIS B 1 52 ? -8.594 24.156 16.297 1 96.06 52 HIS B C 1
ATOM 1728 O O . HIS B 1 52 ? -7.914 24.984 15.688 1 96.06 52 HIS B O 1
ATOM 1734 N N . THR B 1 53 ? -8.078 23.266 17.234 1 95.75 53 THR B N 1
ATOM 1735 C CA . THR B 1 53 ? -6.648 23.266 17.516 1 95.75 53 THR B CA 1
ATOM 1736 C C . THR B 1 53 ? -5.953 22.109 16.797 1 95.75 53 THR B C 1
ATOM 1738 O O . THR B 1 53 ? -4.746 22.156 16.547 1 95.75 53 THR B O 1
ATOM 1741 N N . ILE B 1 54 ? -6.656 21.047 16.516 1 96.19 54 ILE B N 1
ATOM 1742 C CA . ILE B 1 54 ? -6.129 19.969 15.695 1 96.19 54 ILE B CA 1
ATOM 1743 C C . ILE B 1 54 ? -6.297 20.312 14.211 1 96.19 54 ILE B C 1
ATOM 1745 O O . ILE B 1 54 ? -7.422 20.359 13.711 1 96.19 54 ILE B O 1
ATOM 1749 N N . VAL B 1 55 ? -5.133 20.516 13.492 1 96.5 55 VAL B N 1
ATOM 1750 C CA . VAL B 1 55 ? -5.25 21.203 12.211 1 96.5 55 VAL B CA 1
ATOM 1751 C C . VAL B 1 55 ? -4.684 20.312 11.102 1 96.5 55 VAL B C 1
ATOM 1753 O O . VAL B 1 55 ? -4.707 20.672 9.93 1 96.5 55 VAL B O 1
ATOM 1756 N N . GLY B 1 56 ? -4.125 19.156 11.406 1 96 56 GLY B N 1
ATOM 1757 C CA . GLY B 1 56 ? -3.588 18.219 10.43 1 96 56 GLY B CA 1
ATOM 1758 C C . GLY B 1 56 ? -3.318 16.844 11 1 96 56 GLY B C 1
ATOM 1759 O O . GLY B 1 56 ? -3.338 16.656 12.219 1 96 56 GLY B O 1
ATOM 1760 N N . TYR B 1 57 ? -3.162 15.93 10.047 1 95.06 57 TYR B N 1
ATOM 1761 C CA . TYR B 1 57 ? -2.854 14.586 10.508 1 95.06 57 TYR B CA 1
ATOM 1762 C C . TYR B 1 57 ? -2.109 13.797 9.43 1 95.06 57 TYR B C 1
ATOM 1764 O O . TYR B 1 57 ? -2.084 14.195 8.266 1 95.06 57 TYR B O 1
ATOM 1772 N N . GLN B 1 58 ? -1.432 12.852 9.875 1 94.88 58 GLN B N 1
ATOM 1773 C CA . GLN B 1 58 ? -0.755 11.852 9.055 1 94.88 58 GLN B CA 1
ATOM 1774 C C . GLN B 1 58 ? -1.123 10.438 9.484 1 94.88 58 GLN B C 1
ATOM 1776 O O . GLN B 1 58 ? -1.133 10.133 10.68 1 94.88 58 GLN B O 1
ATOM 1781 N N . PHE B 1 59 ? -1.563 9.648 8.531 1 94.62 59 PHE B N 1
ATOM 1782 C CA . PHE B 1 59 ? -2.033 8.289 8.758 1 94.62 59 PHE B CA 1
ATOM 1783 C C . PHE B 1 59 ? -1.128 7.281 8.055 1 94.62 59 PHE B C 1
ATOM 1785 O O . PHE B 1 59 ? -0.795 7.453 6.879 1 94.62 59 PHE B O 1
ATOM 1792 N N . HIS B 1 60 ? -0.731 6.242 8.852 1 94.94 60 HIS B N 1
ATOM 1793 C CA . HIS B 1 60 ? 0.234 5.316 8.266 1 94.94 60 HIS B CA 1
ATOM 1794 C C . HIS B 1 60 ? 0.029 3.9 8.781 1 94.94 60 HIS B C 1
ATOM 1796 O O . HIS B 1 60 ? -0.714 3.688 9.742 1 94.94 60 HIS B O 1
ATOM 1802 N N . TYR B 1 61 ? 0.697 2.965 8.148 1 93.44 61 TYR B N 1
ATOM 1803 C CA . TYR B 1 61 ? 0.797 1.581 8.602 1 93.44 61 TYR B CA 1
ATOM 1804 C C . TYR B 1 61 ? 2.031 0.904 8.016 1 93.44 61 TYR B C 1
ATOM 1806 O O . TYR B 1 61 ? 2.676 1.445 7.113 1 93.44 61 TYR B O 1
ATOM 1814 N N . MET B 1 62 ? 2.32 -0.249 8.625 1 90.81 62 MET B N 1
ATOM 1815 C CA . MET B 1 62 ? 3.475 -1.021 8.164 1 90.81 62 MET B CA 1
ATOM 1816 C C . MET B 1 62 ? 3.076 -1.991 7.059 1 90.81 62 MET B C 1
ATOM 1818 O O . MET B 1 62 ? 2.02 -2.623 7.133 1 90.81 62 MET B O 1
ATOM 1822 N N . THR B 1 63 ? 3.879 -2.008 6.016 1 92.88 63 THR B N 1
ATOM 1823 C CA . THR B 1 63 ? 3.762 -3.014 4.969 1 92.88 63 THR B CA 1
ATOM 1824 C C . THR B 1 63 ? 5.074 -3.77 4.793 1 92.88 63 THR B C 1
ATOM 1826 O O . THR B 1 63 ? 5.965 -3.686 5.645 1 92.88 63 THR B O 1
ATOM 1829 N N . TYR B 1 64 ? 5.066 -4.586 3.711 1 92.25 64 TYR B N 1
ATOM 1830 C CA . TYR B 1 64 ? 6.234 -5.449 3.588 1 92.25 64 TYR B CA 1
ATOM 1831 C C . TYR B 1 64 ? 6.594 -5.676 2.123 1 92.25 64 TYR B C 1
ATOM 1833 O O . TYR B 1 64 ? 5.707 -5.84 1.279 1 92.25 64 TYR B O 1
ATOM 1841 N N . CYS B 1 65 ? 7.828 -5.629 1.832 1 91.56 65 CYS B N 1
ATOM 1842 C CA . CYS B 1 65 ? 8.414 -5.961 0.538 1 91.56 65 CYS B CA 1
ATOM 1843 C C . CYS B 1 65 ? 9.234 -7.238 0.624 1 91.56 65 CYS B C 1
ATOM 1845 O O . CYS B 1 65 ? 10.086 -7.379 1.506 1 91.56 65 CYS B O 1
ATOM 1847 N N . THR B 1 66 ? 8.969 -8.172 -0.209 1 90.62 66 THR B N 1
ATOM 1848 C CA . THR B 1 66 ? 9.672 -9.445 -0.181 1 90.62 66 THR B CA 1
ATOM 1849 C C . THR B 1 66 ? 11.141 -9.258 -0.558 1 90.62 66 THR B C 1
ATOM 1851 O O . THR B 1 66 ? 11.953 -10.164 -0.379 1 90.62 66 THR B O 1
ATOM 1854 N N . TRP B 1 67 ? 11.508 -8.109 -1.076 1 90 67 TRP B N 1
ATOM 1855 C CA . TRP B 1 67 ? 12.883 -7.824 -1.475 1 90 67 TRP B CA 1
ATOM 1856 C C . TRP B 1 67 ? 13.609 -7.031 -0.394 1 90 67 TRP B C 1
ATOM 1858 O O . TRP B 1 67 ? 14.773 -7.309 -0.089 1 90 67 TRP B O 1
ATOM 1868 N N . ASP B 1 68 ? 12.844 -6.074 0.279 1 89.44 68 ASP B N 1
ATOM 1869 C CA . ASP B 1 68 ? 13.508 -5.062 1.092 1 89.44 68 ASP B CA 1
ATOM 1870 C C . ASP B 1 68 ? 13.109 -5.184 2.561 1 89.44 68 ASP B C 1
ATOM 1872 O O . ASP B 1 68 ? 13.703 -4.543 3.428 1 89.44 68 ASP B O 1
ATOM 1876 N N . GLY B 1 69 ? 12.055 -6.008 2.779 1 90.31 69 GLY B N 1
ATOM 1877 C CA . GLY B 1 69 ? 11.594 -6.117 4.152 1 90.31 69 GLY B CA 1
ATOM 1878 C C . GLY B 1 69 ? 10.5 -5.125 4.5 1 90.31 69 GLY B C 1
ATOM 1879 O O . GLY B 1 69 ? 9.633 -4.832 3.674 1 90.31 69 GLY B O 1
ATOM 1880 N N . PRO B 1 70 ? 10.523 -4.594 5.773 1 91.81 70 PRO B N 1
ATOM 1881 C CA . PRO B 1 70 ? 9.438 -3.715 6.219 1 91.81 70 PRO B CA 1
ATOM 1882 C C . PRO B 1 70 ? 9.422 -2.375 5.488 1 91.81 70 PRO B C 1
ATOM 1884 O O . PRO B 1 70 ? 10.484 -1.798 5.234 1 91.81 70 PRO B O 1
ATOM 1887 N N . ILE B 1 71 ? 8.25 -1.938 5.156 1 94.44 71 ILE B N 1
ATOM 1888 C CA . ILE B 1 71 ? 8.016 -0.674 4.465 1 94.44 71 ILE B CA 1
ATOM 1889 C C . ILE B 1 71 ? 7.023 0.174 5.25 1 94.44 71 ILE B C 1
ATOM 1891 O O . ILE B 1 71 ? 6.02 -0.338 5.75 1 94.44 71 ILE B O 1
ATOM 1895 N N . PHE B 1 72 ? 7.375 1.413 5.422 1 96 72 PHE B N 1
ATOM 1896 C CA . PHE B 1 72 ? 6.453 2.381 6.008 1 96 72 PHE B CA 1
ATOM 1897 C C . PHE B 1 72 ? 5.543 2.975 4.938 1 96 72 PHE B C 1
ATOM 1899 O O . PHE B 1 72 ? 6.02 3.562 3.965 1 96 72 PHE B O 1
ATOM 1906 N N . PHE B 1 73 ? 4.258 2.785 5.121 1 96.69 73 PHE B N 1
ATOM 1907 C CA . PHE B 1 73 ? 3.332 3.275 4.109 1 96.69 73 PHE B CA 1
ATOM 1908 C C . PHE B 1 73 ? 2.498 4.43 4.648 1 96.69 73 PHE B C 1
ATOM 1910 O O . PHE B 1 73 ? 1.746 4.262 5.613 1 96.69 73 PHE B O 1
ATOM 1917 N N . GLY B 1 74 ? 2.627 5.605 4.055 1 95.88 74 GLY B N 1
ATOM 1918 C CA . GLY B 1 74 ? 1.801 6.754 4.391 1 95.88 74 GLY B CA 1
ATOM 1919 C C . GLY B 1 74 ? 0.486 6.785 3.635 1 95.88 74 GLY B C 1
ATOM 1920 O O . GLY B 1 74 ? 0.465 7.012 2.424 1 95.88 74 GLY B O 1
ATOM 1921 N N . GLU B 1 75 ? -0.612 6.613 4.293 1 93.38 75 GLU B N 1
ATOM 1922 C CA . GLU B 1 75 ? -1.934 6.539 3.676 1 93.38 75 GLU B CA 1
ATOM 1923 C C . GLU B 1 75 ? -2.523 7.93 3.463 1 93.38 75 GLU B C 1
ATOM 1925 O O . GLU B 1 75 ? -3.117 8.203 2.418 1 93.38 75 GLU B O 1
ATOM 1930 N N . ASP B 1 76 ? -2.377 8.758 4.5 1 93.81 76 ASP B N 1
ATOM 1931 C CA . ASP B 1 76 ? -2.951 10.094 4.414 1 93.81 76 ASP B CA 1
ATOM 1932 C C . ASP B 1 76 ? -1.995 11.141 4.98 1 93.81 76 ASP B C 1
ATOM 1934 O O . ASP B 1 76 ? -1.229 10.852 5.902 1 93.81 76 ASP B O 1
ATOM 1938 N N . LEU B 1 77 ? -2.051 12.258 4.379 1 93.56 77 LEU B N 1
ATOM 1939 C CA . LEU B 1 77 ? -1.494 13.508 4.902 1 93.56 77 LEU B CA 1
ATOM 1940 C C . LEU B 1 77 ? -2.414 14.68 4.598 1 93.56 77 LEU B C 1
ATOM 1942 O O . LEU B 1 77 ? -2.693 14.977 3.434 1 93.56 77 LEU B O 1
ATOM 1946 N N . TYR B 1 78 ? -2.9 15.234 5.668 1 94.06 78 TYR B N 1
ATOM 1947 C CA . TYR B 1 78 ? -3.85 16.328 5.477 1 94.06 78 TYR B CA 1
ATOM 1948 C C . TYR B 1 78 ? -3.562 17.469 6.441 1 94.06 78 TYR B C 1
ATOM 1950 O O . TYR B 1 78 ? -3.258 17.234 7.613 1 94.06 78 TYR B O 1
ATOM 1958 N N . VAL B 1 79 ? -3.59 18.594 5.879 1 94.5 79 VAL B N 1
ATOM 1959 C CA . VAL B 1 79 ? -3.502 19.844 6.633 1 94.5 79 VAL B CA 1
ATOM 1960 C C . VAL B 1 79 ? -4.656 20.766 6.242 1 94.5 79 VAL B C 1
ATOM 1962 O O . VAL B 1 79 ? -4.941 20.938 5.055 1 94.5 79 VAL B O 1
ATOM 1965 N N . MET B 1 80 ? -5.293 21.312 7.258 1 95.56 80 MET B N 1
ATOM 1966 C CA . MET B 1 80 ? -6.348 22.281 6.969 1 95.56 80 MET B CA 1
ATOM 1967 C C . MET B 1 80 ? -5.828 23.391 6.055 1 95.56 80 MET B C 1
ATOM 1969 O O . MET B 1 80 ? -4.711 23.859 6.23 1 95.56 80 MET B O 1
ATOM 1973 N N . PRO B 1 81 ? -6.68 23.797 5.172 1 94.5 81 PRO B N 1
ATOM 1974 C CA . PRO B 1 81 ? -6.25 24.812 4.211 1 94.5 81 PRO B CA 1
ATOM 1975 C C . PRO B 1 81 ? -5.676 26.062 4.891 1 94.5 81 PRO B C 1
ATOM 1977 O O . PRO B 1 81 ? -4.652 26.594 4.449 1 94.5 81 PRO B O 1
ATOM 1980 N N . GLU B 1 82 ? -6.223 26.484 5.961 1 94.06 82 GLU B N 1
ATOM 1981 C CA . GLU B 1 82 ? -5.805 27.672 6.688 1 94.06 82 GLU B CA 1
ATOM 1982 C C . GLU B 1 82 ? -4.371 27.547 7.195 1 94.06 82 GLU B C 1
ATOM 1984 O O . GLU B 1 82 ? -3.711 28.547 7.484 1 94.06 82 GLU B O 1
ATOM 1989 N N . PHE B 1 83 ? -3.867 26.391 7.266 1 93.5 83 PHE B N 1
ATOM 1990 C CA . PHE B 1 83 ? -2.588 26.172 7.934 1 93.5 83 PHE B CA 1
ATOM 1991 C C . PHE B 1 83 ? -1.551 25.641 6.953 1 93.5 83 PHE B C 1
ATOM 1993 O O . PHE B 1 83 ? -0.472 25.203 7.363 1 93.5 83 PHE B O 1
ATOM 2000 N N . ARG B 1 84 ? -1.876 25.594 5.703 1 90.06 84 ARG B N 1
ATOM 2001 C CA . ARG B 1 84 ? -0.933 25.141 4.688 1 90.06 84 ARG B CA 1
ATOM 2002 C C . ARG B 1 84 ? 0.118 26.203 4.398 1 90.06 84 ARG B C 1
ATOM 2004 O O . ARG B 1 84 ? -0.105 27.391 4.652 1 90.06 84 ARG B O 1
ATOM 2011 N N . GLY B 1 85 ? 1.272 25.70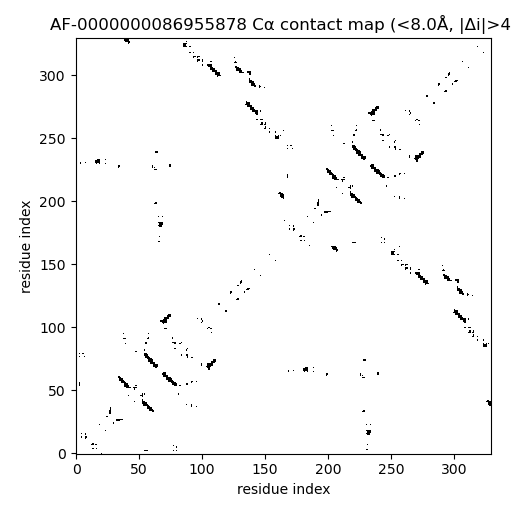3 3.967 1 86.94 85 GLY B N 1
ATOM 2012 C CA . GLY B 1 85 ? 2.355 26.641 3.672 1 86.94 85 GLY B CA 1
ATOM 2013 C C . GLY B 1 85 ? 3.049 27.156 4.914 1 86.94 85 GLY B C 1
ATOM 2014 O O . GLY B 1 85 ? 3.785 28.141 4.848 1 86.94 85 GLY B O 1
ATOM 2015 N N . ARG B 1 86 ? 2.77 26.531 6.023 1 87.12 86 ARG B N 1
ATOM 2016 C CA . ARG B 1 86 ? 3.33 27 7.293 1 87.12 86 ARG B CA 1
ATOM 2017 C C . ARG B 1 86 ? 4.211 25.922 7.922 1 87.12 86 ARG B C 1
ATOM 2019 O O . ARG B 1 86 ? 4.551 26 9.102 1 87.12 86 ARG B O 1
ATOM 2026 N N . GLY B 1 87 ? 4.422 24.859 7.27 1 88.31 87 GLY B N 1
ATOM 2027 C CA . GLY B 1 87 ? 5.348 23.844 7.742 1 88.31 87 GLY B CA 1
ATOM 2028 C C . GLY B 1 87 ? 4.656 22.703 8.469 1 88.31 87 GLY B C 1
ATOM 2029 O O . GLY B 1 87 ? 5.312 21.781 8.938 1 88.31 87 GLY B O 1
ATOM 2030 N N . VAL B 1 88 ? 3.387 22.781 8.617 1 91 88 VAL B N 1
ATOM 2031 C CA . VAL B 1 88 ? 2.643 21.766 9.336 1 91 88 VAL B CA 1
ATOM 2032 C C . VAL B 1 88 ? 2.801 20.406 8.633 1 91 88 VAL B C 1
ATOM 2034 O O . VAL B 1 88 ? 3.135 19.406 9.266 1 91 88 VAL B O 1
ATOM 2037 N N . GLY B 1 89 ? 2.646 20.375 7.309 1 91.31 89 GLY B N 1
ATOM 2038 C CA . GLY B 1 89 ? 2.805 19.156 6.535 1 91.31 89 GLY B CA 1
ATOM 2039 C C . GLY B 1 89 ? 4.211 18.594 6.602 1 91.31 89 GLY B C 1
ATOM 2040 O O . GLY B 1 89 ? 4.387 17.375 6.75 1 91.31 89 GLY B O 1
ATOM 2041 N N . THR B 1 90 ? 5.102 19.5 6.516 1 89.19 90 THR B N 1
ATOM 2042 C CA . THR B 1 90 ? 6.504 19.109 6.59 1 89.19 90 THR B CA 1
ATOM 2043 C C . THR B 1 90 ? 6.809 18.469 7.941 1 89.19 90 THR B C 1
ATOM 2045 O O . THR B 1 90 ? 7.488 17.438 8.008 1 89.19 90 THR B O 1
ATOM 2048 N N . THR B 1 91 ? 6.328 19.047 8.961 1 90.94 91 THR B N 1
ATOM 2049 C CA . THR B 1 91 ? 6.562 18.531 10.305 1 90.94 91 THR B CA 1
ATOM 2050 C C . THR B 1 91 ? 5.949 17.156 10.469 1 90.94 91 THR B C 1
ATOM 2052 O O . THR B 1 91 ? 6.574 16.25 11.031 1 90.94 91 THR B O 1
ATOM 2055 N N . LEU B 1 92 ? 4.77 16.984 10.023 1 93.06 92 LEU B N 1
ATOM 2056 C CA . LEU B 1 92 ? 4.094 15.688 10.086 1 93.06 92 LEU B CA 1
ATOM 2057 C C . LEU B 1 92 ? 4.879 14.625 9.312 1 93.06 92 LEU B C 1
ATOM 2059 O O . LEU B 1 92 ? 5.09 13.523 9.812 1 93.06 92 LEU B O 1
ATOM 2063 N N . LEU B 1 93 ? 5.32 15.016 8.133 1 91.44 93 LEU B N 1
ATOM 2064 C CA . LEU B 1 93 ? 6.066 14.094 7.289 1 91.44 93 LEU B CA 1
ATOM 2065 C C . LEU B 1 93 ? 7.395 13.719 7.934 1 91.44 93 LEU B C 1
ATOM 2067 O O . LEU B 1 93 ? 7.793 12.547 7.914 1 91.44 93 LEU B O 1
ATOM 2071 N N . ASN B 1 94 ? 8.031 14.68 8.484 1 91.5 94 ASN B N 1
ATOM 2072 C CA . ASN B 1 94 ? 9.305 14.43 9.148 1 91.5 94 ASN B CA 1
ATOM 2073 C C . ASN B 1 94 ? 9.148 13.469 10.32 1 91.5 94 ASN B C 1
ATOM 2075 O O . ASN B 1 94 ? 9.977 12.586 10.516 1 91.5 94 ASN B O 1
ATOM 2079 N N . ARG B 1 95 ? 8.148 13.688 11.07 1 93.06 95 ARG B N 1
ATOM 2080 C CA . ARG B 1 95 ? 7.902 12.789 12.195 1 93.06 95 ARG B CA 1
ATOM 2081 C C . ARG B 1 95 ? 7.59 11.375 11.719 1 93.06 95 ARG B C 1
ATOM 2083 O O . ARG B 1 95 ? 8.047 10.398 12.312 1 93.06 95 ARG B O 1
ATOM 2090 N N . ALA B 1 96 ? 6.809 11.266 10.703 1 94.19 96 ALA B N 1
ATOM 2091 C CA . ALA B 1 96 ? 6.52 9.961 10.117 1 94.19 96 ALA B CA 1
ATOM 2092 C C . ALA B 1 96 ? 7.797 9.289 9.633 1 94.19 96 ALA B C 1
ATOM 2094 O O . ALA B 1 96 ? 7.984 8.086 9.828 1 94.19 96 ALA B O 1
ATOM 2095 N N . ALA B 1 97 ? 8.625 10.086 9 1 93.56 97 ALA B N 1
ATOM 2096 C CA . ALA B 1 97 ? 9.914 9.578 8.523 1 93.56 97 ALA B CA 1
ATOM 2097 C C . ALA B 1 97 ? 10.75 9.047 9.688 1 93.56 97 ALA B C 1
ATOM 2099 O O . ALA B 1 97 ? 11.398 8 9.562 1 93.56 97 ALA B O 1
ATOM 2100 N N . LYS B 1 98 ? 10.734 9.773 10.719 1 94 98 LYS B N 1
ATOM 2101 C CA . LYS B 1 98 ? 11.469 9.336 11.906 1 94 98 LYS B CA 1
ATOM 2102 C C . LYS B 1 98 ? 10.945 7.988 12.398 1 94 98 LYS B C 1
ATOM 2104 O O . LYS B 1 98 ? 11.734 7.094 12.727 1 94 98 LYS B O 1
ATOM 2109 N N . ILE B 1 99 ? 9.703 7.816 12.508 1 94.12 99 ILE B N 1
ATOM 2110 C CA . ILE B 1 99 ? 9.094 6.562 12.938 1 94.12 99 ILE B CA 1
ATOM 2111 C C . ILE B 1 99 ? 9.508 5.438 11.992 1 94.12 99 ILE B C 1
ATOM 2113 O O . ILE B 1 99 ? 9.852 4.34 12.445 1 94.12 99 ILE B O 1
ATOM 2117 N N . ALA B 1 100 ? 9.438 5.719 10.703 1 94.94 100 ALA B N 1
ATOM 2118 C CA . ALA B 1 100 ? 9.82 4.73 9.695 1 94.94 100 ALA B CA 1
ATOM 2119 C C . ALA B 1 100 ? 11.234 4.211 9.945 1 94.94 100 ALA B C 1
ATOM 2121 O O . ALA B 1 100 ? 11.469 3.002 9.938 1 94.94 100 ALA B O 1
ATOM 2122 N N . LEU B 1 101 ? 12.125 5.125 10.172 1 94.5 101 LEU B N 1
ATOM 2123 C CA . LEU B 1 101 ? 13.523 4.758 10.391 1 94.5 101 LEU B CA 1
ATOM 2124 C C . LEU B 1 101 ? 13.68 3.992 11.703 1 94.5 101 LEU B C 1
ATOM 2126 O O . LEU B 1 101 ? 14.422 3.008 11.766 1 94.5 101 LEU B O 1
ATOM 2130 N N . GLU B 1 102 ? 13 4.441 12.727 1 94.56 102 GLU B N 1
ATOM 2131 C CA . GLU B 1 102 ? 13.062 3.793 14.031 1 94.56 102 GLU B CA 1
ATOM 2132 C C . GLU B 1 102 ? 12.539 2.361 13.969 1 94.56 102 GLU B C 1
ATOM 2134 O O . GLU B 1 102 ? 13.008 1.489 14.703 1 94.56 102 GLU B O 1
ATOM 2139 N N . LYS B 1 103 ? 11.641 2.105 13.125 1 92.12 103 LYS B N 1
ATOM 2140 C CA . LYS B 1 103 ? 11.039 0.78 12.984 1 92.12 103 LYS B CA 1
ATOM 2141 C C . LYS B 1 103 ? 11.836 -0.087 12.016 1 92.12 103 LYS B C 1
ATOM 2143 O O . LYS B 1 103 ? 11.422 -1.2 11.688 1 92.12 103 LYS B O 1
ATOM 2148 N N . GLY B 1 104 ? 12.875 0.481 11.414 1 91.44 104 GLY B N 1
ATOM 2149 C CA . GLY B 1 104 ? 13.773 -0.286 10.57 1 91.44 104 GLY B CA 1
ATOM 2150 C C . GLY B 1 104 ? 13.266 -0.43 9.148 1 91.44 104 GLY B C 1
ATOM 2151 O O . GLY B 1 104 ? 13.633 -1.375 8.445 1 91.44 104 GLY B O 1
ATOM 2152 N N . CYS B 1 105 ? 12.414 0.436 8.719 1 93.5 105 CYS B N 1
ATOM 2153 C CA . CYS B 1 105 ? 11.875 0.376 7.367 1 93.5 105 CYS B CA 1
ATOM 2154 C C . CYS B 1 105 ? 12.93 0.781 6.344 1 93.5 105 CYS B C 1
ATOM 2156 O O . CYS B 1 105 ? 13.727 1.69 6.594 1 93.5 105 CYS B O 1
ATOM 2158 N N . SER B 1 106 ? 12.844 0.095 5.219 1 91.56 106 SER B N 1
ATOM 2159 C CA . SER B 1 106 ? 13.797 0.369 4.148 1 91.56 106 SER B CA 1
ATOM 2160 C C . SER B 1 106 ? 13.359 1.562 3.307 1 91.56 106 SER B C 1
ATOM 2162 O O . SER B 1 106 ? 14.18 2.199 2.646 1 91.56 106 SER B O 1
ATOM 2164 N N . GLN B 1 107 ? 12.078 1.818 3.297 1 94.31 107 GLN B N 1
ATOM 2165 C CA . GLN B 1 107 ? 11.531 2.895 2.475 1 94.31 107 GLN B CA 1
ATOM 2166 C C . GLN B 1 107 ? 10.227 3.432 3.062 1 94.31 107 GLN B C 1
ATOM 2168 O O . GLN B 1 107 ? 9.617 2.789 3.918 1 94.31 107 GLN B O 1
ATOM 2173 N N . PHE B 1 108 ? 9.953 4.656 2.652 1 96.69 108 PHE B N 1
ATOM 2174 C CA . PHE B 1 108 ? 8.664 5.305 2.861 1 96.69 108 PHE B CA 1
ATOM 2175 C C . PHE B 1 108 ? 7.898 5.422 1.548 1 96.69 108 PHE B C 1
ATOM 2177 O O . PHE B 1 108 ? 8.344 6.098 0.619 1 96.69 108 PHE B O 1
ATOM 2184 N N . ARG B 1 109 ? 6.742 4.691 1.504 1 96.25 109 ARG B N 1
ATOM 2185 C CA . ARG B 1 109 ? 5.934 4.715 0.291 1 96.25 109 ARG B CA 1
ATOM 2186 C C . ARG B 1 109 ? 4.586 5.383 0.544 1 96.25 109 ARG B C 1
ATOM 2188 O O . ARG B 1 109 ? 4.082 5.371 1.671 1 96.25 109 ARG B O 1
ATOM 2195 N N . PHE B 1 110 ? 4.074 6 -0.454 1 94.81 110 PHE B N 1
ATOM 2196 C CA . PHE B 1 110 ? 2.721 6.543 -0.386 1 94.81 110 PHE B CA 1
ATOM 2197 C C . PHE B 1 110 ? 2.135 6.707 -1.783 1 94.81 110 PHE B C 1
ATOM 2199 O O . PHE B 1 110 ? 2.859 6.652 -2.777 1 94.81 110 PHE B O 1
ATOM 2206 N N . ILE B 1 111 ? 0.839 6.805 -1.869 1 93.5 111 ILE B N 1
ATOM 2207 C CA . ILE B 1 111 ? 0.095 7.047 -3.102 1 93.5 111 ILE B CA 1
ATOM 2208 C C . ILE B 1 111 ? -0.559 8.43 -3.047 1 93.5 111 ILE B C 1
ATOM 2210 O O . ILE B 1 111 ? -1.112 8.82 -2.016 1 93.5 111 ILE B O 1
ATOM 2214 N N . SER B 1 112 ? -0.411 9.156 -4.043 1 89.94 112 SER B N 1
ATOM 2215 C CA . SER B 1 112 ? -1.007 10.484 -4.098 1 89.94 112 SER B CA 1
ATOM 2216 C C . SER B 1 112 ? -1.669 10.742 -5.445 1 89.94 112 SER B C 1
ATOM 2218 O O . SER B 1 112 ? -1.134 10.352 -6.488 1 89.94 112 SER B O 1
ATOM 2220 N N . ALA B 1 113 ? -2.863 11.336 -5.297 1 84 113 ALA B N 1
ATOM 2221 C CA . ALA B 1 113 ? -3.508 11.797 -6.527 1 84 113 ALA B CA 1
ATOM 2222 C C . ALA B 1 113 ? -2.902 13.109 -7.004 1 84 113 ALA B C 1
ATOM 2224 O O . ALA B 1 113 ? -2.762 14.055 -6.223 1 84 113 ALA B O 1
ATOM 2225 N N . GLN B 1 114 ? -2.301 13.07 -8.117 1 71.31 114 GLN B N 1
ATOM 2226 C CA . GLN B 1 114 ? -1.659 14.281 -8.617 1 71.31 114 GLN B CA 1
ATOM 2227 C C . GLN B 1 114 ? -2.674 15.211 -9.266 1 71.31 114 GLN B C 1
ATOM 2229 O O . GLN B 1 114 ? -3.197 14.914 -10.344 1 71.31 114 GLN B O 1
ATOM 2234 N N . LYS B 1 115 ? -3.396 15.82 -8.516 1 60.53 115 LYS B N 1
ATOM 2235 C CA . LYS B 1 115 ? -4.332 16.766 -9.109 1 60.53 115 LYS B CA 1
ATOM 2236 C C . LYS B 1 115 ? -3.66 18.109 -9.359 1 60.53 115 LYS B C 1
ATOM 2238 O O . LYS B 1 115 ? -4.105 18.891 -10.211 1 60.53 115 LYS B O 1
ATOM 2243 N N . HIS B 1 116 ? -2.611 18.391 -8.547 1 56.78 116 HIS B N 1
ATOM 2244 C CA . HIS B 1 116 ? -2.078 19.75 -8.688 1 56.78 116 HIS B CA 1
ATOM 2245 C C . HIS B 1 116 ? -0.571 19.734 -8.906 1 56.78 116 HIS B C 1
ATOM 2247 O O . HIS B 1 116 ? 0.124 18.844 -8.398 1 56.78 116 HIS B O 1
ATOM 2253 N N . PRO B 1 117 ? -0.18 20.484 -9.742 1 53.72 117 PRO B N 1
ATOM 2254 C CA . PRO B 1 117 ? 1.251 20.656 -10.008 1 53.72 117 PRO B CA 1
ATOM 2255 C C . PRO B 1 117 ? 2.068 20.859 -8.734 1 53.72 117 PRO B C 1
ATOM 2257 O O . PRO B 1 117 ? 3.234 20.453 -8.68 1 53.72 117 PRO B O 1
ATOM 2260 N N . ALA B 1 118 ? 1.452 21.469 -7.734 1 53.34 118 ALA B N 1
ATOM 2261 C CA . ALA B 1 118 ? 2.182 21.828 -6.523 1 53.34 118 ALA B CA 1
ATOM 2262 C C . ALA B 1 118 ? 2.516 20.594 -5.688 1 53.34 118 ALA B C 1
ATOM 2264 O O . ALA B 1 118 ? 3.52 20.578 -4.973 1 53.34 118 ALA B O 1
ATOM 2265 N N . THR B 1 119 ? 1.761 19.578 -5.707 1 56.53 119 THR B N 1
ATOM 2266 C CA . THR B 1 119 ? 1.938 18.391 -4.871 1 56.53 119 THR B CA 1
ATOM 2267 C C . THR B 1 119 ? 3.211 17.641 -5.258 1 56.53 119 THR B C 1
ATOM 2269 O O . THR B 1 119 ? 3.977 17.219 -4.387 1 56.53 119 THR B O 1
ATOM 2272 N N . PRO B 1 120 ? 3.445 17.578 -6.445 1 60.81 120 PRO B N 1
ATOM 2273 C CA . PRO B 1 120 ? 4.695 16.906 -6.805 1 60.81 120 PRO B CA 1
ATOM 2274 C C . PRO B 1 120 ? 5.93 17.656 -6.309 1 60.81 120 PRO B C 1
ATOM 2276 O O . PRO B 1 120 ? 6.895 17.031 -5.859 1 60.81 120 PRO B O 1
ATOM 2279 N N . ASP B 1 121 ? 5.688 18.875 -6.234 1 77.75 121 ASP B N 1
ATOM 2280 C CA . ASP B 1 121 ? 6.832 19.688 -5.805 1 77.75 121 ASP B CA 1
ATOM 2281 C C . ASP B 1 121 ? 7.102 19.5 -4.316 1 77.75 121 ASP B C 1
ATOM 2283 O O . ASP B 1 121 ? 8.258 19.406 -3.895 1 77.75 121 ASP B O 1
ATOM 2287 N N . PHE B 1 122 ? 6.031 19.328 -3.57 1 82.12 122 PHE B N 1
ATOM 2288 C CA . PHE B 1 122 ? 6.152 19.141 -2.129 1 82.12 122 PHE B CA 1
ATOM 2289 C C . PHE B 1 122 ? 6.934 17.875 -1.812 1 82.12 122 PHE B C 1
ATOM 2291 O O . PHE B 1 122 ? 7.879 17.906 -1.019 1 82.12 122 PHE B O 1
ATOM 2298 N N . TYR B 1 123 ? 6.641 16.828 -2.459 1 86.12 123 TYR B N 1
ATOM 2299 C CA . TYR B 1 123 ? 7.25 15.539 -2.15 1 86.12 123 TYR B CA 1
ATOM 2300 C C . TYR B 1 123 ? 8.602 15.398 -2.834 1 86.12 123 TYR B C 1
ATOM 2302 O O . TYR B 1 123 ? 9.539 14.836 -2.264 1 86.12 123 TYR B O 1
ATOM 2310 N N . HIS B 1 124 ? 8.609 15.992 -3.975 1 86.69 124 HIS B N 1
ATOM 2311 C CA . HIS B 1 124 ? 9.867 15.93 -4.715 1 86.69 124 HIS B CA 1
ATOM 2312 C C . HIS B 1 124 ? 10.984 16.625 -3.955 1 86.69 124 HIS B C 1
ATOM 2314 O O . HIS B 1 124 ? 12.102 16.109 -3.873 1 86.69 124 HIS B O 1
ATOM 2320 N N . LYS B 1 125 ? 10.703 17.75 -3.396 1 86.5 125 LYS B N 1
ATOM 2321 C CA . LYS B 1 125 ? 11.672 18.531 -2.631 1 86.5 125 LYS B CA 1
ATOM 2322 C C . LYS B 1 125 ? 12.133 17.766 -1.394 1 86.5 125 LYS B C 1
ATOM 2324 O O . LYS B 1 125 ? 13.164 18.094 -0.798 1 86.5 125 LYS B O 1
ATOM 2329 N N . ARG B 1 126 ? 11.492 16.75 -1.108 1 87.81 126 ARG B N 1
ATOM 2330 C CA . ARG B 1 126 ? 11.781 16.016 0.114 1 87.81 126 ARG B CA 1
ATOM 2331 C C . ARG B 1 126 ? 12.305 14.617 -0.206 1 87.81 126 ARG B C 1
ATOM 2333 O O . ARG B 1 126 ? 12.258 13.719 0.637 1 87.81 126 ARG B O 1
ATOM 2340 N N . GLY B 1 127 ? 12.719 14.461 -1.424 1 91.25 127 GLY B N 1
ATOM 2341 C CA . GLY B 1 127 ? 13.445 13.258 -1.815 1 91.25 127 GLY B CA 1
ATOM 2342 C C . GLY B 1 127 ? 12.539 12.156 -2.332 1 91.25 127 GLY B C 1
ATOM 2343 O O . GLY B 1 127 ? 12.992 11.031 -2.564 1 91.25 127 GLY B O 1
ATOM 2344 N N . ALA B 1 128 ? 11.305 12.477 -2.52 1 93.38 128 ALA B N 1
ATOM 2345 C CA . ALA B 1 128 ? 10.375 11.477 -3.037 1 93.38 128 ALA B CA 1
ATOM 2346 C C . ALA B 1 128 ? 10.57 11.281 -4.539 1 93.38 128 ALA B C 1
ATOM 2348 O O . ALA B 1 128 ? 10.781 12.242 -5.277 1 93.38 128 ALA B O 1
ATOM 2349 N N . ILE B 1 129 ? 10.492 10.039 -4.914 1 93.69 129 ILE B N 1
ATOM 2350 C CA . ILE B 1 129 ? 10.531 9.68 -6.328 1 93.69 129 ILE B CA 1
ATOM 2351 C C . ILE B 1 129 ? 9.156 9.211 -6.785 1 93.69 129 ILE B C 1
ATOM 2353 O O . ILE B 1 129 ? 8.5 8.43 -6.09 1 93.69 129 ILE B O 1
ATOM 2357 N N . ASP B 1 130 ? 8.742 9.719 -7.91 1 93.38 130 ASP B N 1
ATOM 2358 C CA . ASP B 1 130 ? 7.523 9.211 -8.531 1 93.38 130 ASP B CA 1
ATOM 2359 C C . ASP B 1 130 ? 7.793 7.918 -9.297 1 93.38 130 ASP B C 1
ATOM 2361 O O . ASP B 1 130 ? 8.219 7.953 -10.453 1 93.38 130 ASP B O 1
ATOM 2365 N N . VAL B 1 131 ? 7.418 6.828 -8.719 1 93.44 131 VAL B N 1
ATOM 2366 C CA . VAL B 1 131 ? 7.75 5.516 -9.266 1 93.44 131 VAL B CA 1
ATOM 2367 C C . VAL B 1 131 ? 6.82 5.195 -10.438 1 93.44 131 VAL B C 1
ATOM 2369 O O . VAL B 1 131 ? 7.176 4.426 -11.328 1 93.44 131 VAL B O 1
ATOM 2372 N N . THR B 1 132 ? 5.645 5.715 -10.391 1 92.75 132 THR B N 1
ATOM 2373 C CA . THR B 1 132 ? 4.738 5.57 -11.523 1 92.75 132 THR B CA 1
ATOM 2374 C C . THR B 1 132 ? 5.371 6.125 -12.797 1 92.75 132 THR B C 1
ATOM 2376 O O . THR B 1 132 ? 5.367 5.465 -13.836 1 92.75 132 THR B O 1
ATOM 2379 N N . LEU B 1 133 ? 5.895 7.305 -12.68 1 89.19 133 LEU B N 1
ATOM 2380 C CA . LEU B 1 133 ? 6.516 7.922 -13.844 1 89.19 133 LEU B CA 1
ATOM 2381 C C . LEU B 1 133 ? 7.844 7.246 -14.18 1 89.19 133 LEU B C 1
ATOM 2383 O O . LEU B 1 133 ? 8.18 7.07 -15.352 1 89.19 133 LEU B O 1
ATOM 2387 N N . GLN B 1 134 ? 8.578 6.824 -13.195 1 90.19 134 GLN B N 1
ATOM 2388 C CA . GLN B 1 134 ? 9.93 6.301 -13.391 1 90.19 134 GLN B CA 1
ATOM 2389 C C . GLN B 1 134 ? 9.891 4.848 -13.859 1 90.19 134 GLN B C 1
ATOM 2391 O O . GLN B 1 134 ? 10.633 4.465 -14.766 1 90.19 134 GLN B O 1
ATOM 2396 N N . ASP B 1 135 ? 9.008 4.027 -13.266 1 89.38 135 ASP B N 1
ATOM 2397 C CA . ASP B 1 135 ? 9.07 2.584 -13.477 1 89.38 135 ASP B CA 1
ATOM 2398 C C . ASP B 1 135 ? 7.742 2.053 -14.008 1 89.38 135 ASP B C 1
ATOM 2400 O O . ASP B 1 135 ? 7.539 0.839 -14.094 1 89.38 135 ASP B O 1
ATOM 2404 N N . ASN B 1 136 ? 6.801 2.916 -14.242 1 90.56 136 ASN B N 1
ATOM 2405 C CA . ASN B 1 136 ? 5.504 2.557 -14.805 1 90.56 136 ASN B CA 1
ATOM 2406 C C . ASN B 1 136 ? 4.695 1.7 -13.836 1 90.56 136 ASN B C 1
ATOM 2408 O O . ASN B 1 136 ? 4.027 0.75 -14.25 1 90.56 136 ASN B O 1
ATOM 2412 N N . TRP B 1 137 ? 4.855 2 -12.602 1 91.56 137 TRP B N 1
ATOM 2413 C CA . TRP B 1 137 ? 4.043 1.333 -11.594 1 91.56 137 TRP B CA 1
ATOM 2414 C C . TRP B 1 137 ? 2.637 1.919 -11.547 1 91.56 137 TRP B C 1
ATOM 2416 O O . TRP B 1 137 ? 2.467 3.133 -11.406 1 91.56 137 TRP B O 1
ATOM 2426 N N . HIS B 1 138 ? 1.67 1.08 -11.688 1 93.31 138 HIS B N 1
ATOM 2427 C CA . HIS B 1 138 ? 0.273 1.494 -11.617 1 93.31 138 HIS B CA 1
ATOM 2428 C C . HIS B 1 138 ? -0.422 0.89 -10.406 1 93.31 138 HIS B C 1
ATOM 2430 O O . HIS B 1 138 ? -0.146 -0.253 -10.031 1 93.31 138 HIS B O 1
ATOM 2436 N N . VAL B 1 139 ? -1.31 1.681 -9.844 1 94.62 139 VAL B N 1
ATOM 2437 C CA . VAL B 1 139 ? -2.16 1.198 -8.758 1 94.62 139 VAL B CA 1
ATOM 2438 C C . VAL B 1 139 ? -3.441 0.603 -9.336 1 94.62 139 VAL B C 1
ATOM 2440 O O . VAL B 1 139 ? -4.113 1.234 -10.148 1 94.62 139 VAL B O 1
ATOM 2443 N N . PHE B 1 140 ? -3.768 -0.609 -8.906 1 94.25 140 PHE B N 1
ATOM 2444 C CA . PHE B 1 140 ? -4.984 -1.285 -9.344 1 94.25 140 PHE B CA 1
ATOM 2445 C C . PHE B 1 140 ? -5.883 -1.599 -8.156 1 94.25 140 PHE B C 1
ATOM 2447 O O . PHE B 1 140 ? -5.402 -1.752 -7.027 1 94.25 140 PHE B O 1
ATOM 2454 N N . ARG B 1 141 ? -7.141 -1.631 -8.461 1 95.31 141 ARG B N 1
ATOM 2455 C CA . ARG B 1 141 ? -8.133 -1.896 -7.426 1 95.31 141 ARG B CA 1
ATOM 2456 C C . ARG B 1 141 ? -9.242 -2.801 -7.949 1 95.31 141 ARG B C 1
ATOM 2458 O O . ARG B 1 141 ? -9.688 -2.648 -9.086 1 95.31 141 ARG B O 1
ATOM 2465 N N . ILE B 1 142 ? -9.594 -3.779 -7.148 1 95.56 142 ILE B N 1
ATOM 2466 C CA . ILE B 1 142 ? -10.797 -4.578 -7.375 1 95.56 142 ILE B CA 1
ATOM 2467 C C . ILE B 1 142 ? -11.797 -4.336 -6.25 1 95.56 142 ILE B C 1
ATOM 2469 O O . ILE B 1 142 ? -11.516 -4.625 -5.082 1 95.56 142 ILE B O 1
ATOM 2473 N N . ASP B 1 143 ? -12.922 -3.82 -6.648 1 94.06 143 ASP B N 1
ATOM 2474 C CA . ASP B 1 143 ? -13.945 -3.508 -5.656 1 94.06 143 ASP B CA 1
ATOM 2475 C C . ASP B 1 143 ? -14.664 -4.773 -5.188 1 94.06 143 ASP B C 1
ATOM 2477 O O . ASP B 1 143 ? -14.469 -5.848 -5.762 1 94.06 143 ASP B O 1
ATOM 2481 N N . ARG B 1 144 ? -15.414 -4.609 -4.16 1 91.56 144 ARG B N 1
ATOM 2482 C CA . ARG B 1 144 ? -16.047 -5.746 -3.494 1 91.56 144 ARG B CA 1
ATOM 2483 C C . ARG B 1 144 ? -16.906 -6.547 -4.473 1 91.56 144 ARG B C 1
ATOM 2485 O O . ARG B 1 144 ? -16.875 -7.781 -4.457 1 91.56 144 ARG B O 1
ATOM 2492 N N . GLY B 1 145 ? -17.719 -5.898 -5.289 1 92.25 145 GLY B N 1
ATOM 2493 C CA . GLY B 1 145 ? -18.562 -6.582 -6.254 1 92.25 145 GLY B CA 1
ATOM 2494 C C . GLY B 1 145 ? -17.797 -7.512 -7.172 1 92.25 145 GLY B C 1
ATOM 2495 O O . GLY B 1 145 ? -17.984 -8.727 -7.137 1 92.25 145 GLY B O 1
ATOM 2496 N N . PRO B 1 146 ? -16.938 -6.895 -7.965 1 92.88 146 PRO B N 1
ATOM 2497 C CA . PRO B 1 146 ? -16.094 -7.723 -8.836 1 92.88 146 PRO B CA 1
ATOM 2498 C C . PRO B 1 146 ? -15.305 -8.773 -8.07 1 92.88 146 PRO B C 1
ATOM 2500 O O . PRO B 1 146 ? -15.062 -9.875 -8.594 1 92.88 146 PRO B O 1
ATOM 2503 N N . LEU B 1 147 ? -14.859 -8.445 -6.91 1 91.94 147 LEU B N 1
ATOM 2504 C CA . LEU B 1 147 ? -14.133 -9.398 -6.082 1 91.94 147 LEU B CA 1
ATOM 2505 C C . LEU B 1 147 ? -14.984 -10.633 -5.785 1 91.94 147 LEU B C 1
ATOM 2507 O O . LEU B 1 147 ? -14.508 -11.766 -5.867 1 91.94 147 LEU B O 1
ATOM 2511 N N . ALA B 1 148 ? -16.188 -10.438 -5.391 1 92.38 148 ALA B N 1
ATOM 2512 C CA . ALA B 1 148 ? -17.125 -11.523 -5.113 1 92.38 148 ALA B CA 1
ATOM 2513 C C . ALA B 1 148 ? -17.344 -12.391 -6.352 1 92.38 148 ALA B C 1
ATOM 2515 O O . ALA B 1 148 ? -17.453 -13.609 -6.25 1 92.38 148 ALA B O 1
ATOM 2516 N N . LYS B 1 149 ? -17.375 -11.789 -7.477 1 91.12 149 LYS B N 1
ATOM 2517 C CA . LYS B 1 149 ? -17.547 -12.516 -8.727 1 91.12 149 LYS B CA 1
ATOM 2518 C C . LYS B 1 149 ? -16.359 -13.422 -9.008 1 91.12 149 LYS B C 1
ATOM 2520 O O . LYS B 1 149 ? -16.516 -14.539 -9.508 1 91.12 149 LYS B O 1
ATOM 2525 N N . LEU B 1 150 ? -15.172 -12.93 -8.719 1 87.38 150 LEU B N 1
ATOM 2526 C CA . LEU B 1 150 ? -13.961 -13.727 -8.898 1 87.38 150 LEU B CA 1
ATOM 2527 C C . LEU B 1 150 ? -14.008 -14.992 -8.062 1 87.38 150 LEU B C 1
ATOM 2529 O O . LEU B 1 150 ? -13.609 -16.062 -8.516 1 87.38 150 LEU B O 1
ATOM 2533 N N . VAL B 1 151 ? -14.445 -14.836 -6.867 1 86.5 151 VAL B N 1
ATOM 2534 C CA . VAL B 1 151 ? -14.5 -15.953 -5.938 1 86.5 151 VAL B CA 1
ATOM 2535 C C . VAL B 1 151 ? -15.555 -16.953 -6.402 1 86.5 151 VAL B C 1
ATOM 2537 O O . VAL B 1 151 ? -15.344 -18.172 -6.312 1 86.5 151 VAL B O 1
ATOM 2540 N N . GLU B 1 152 ? -16.594 -16.438 -6.898 1 85.12 152 GLU B N 1
ATOM 2541 C CA . GLU B 1 152 ? -17.672 -17.297 -7.379 1 85.12 152 GLU B CA 1
ATOM 2542 C C . GLU B 1 152 ? -17.25 -18.062 -8.625 1 85.12 152 GLU B C 1
ATOM 2544 O O . GLU B 1 152 ? -17.641 -19.219 -8.797 1 85.12 152 GLU B O 1
ATOM 2549 N N . GLU B 1 153 ? -16.531 -17.406 -9.523 1 73.25 153 GLU B N 1
ATOM 2550 C CA . GLU B 1 153 ? -16.094 -18.031 -10.773 1 73.25 153 GLU B CA 1
ATOM 2551 C C . GLU B 1 153 ? -15.156 -19.203 -10.5 1 73.25 153 GLU B C 1
ATOM 2553 O O . GLU B 1 153 ? -15.203 -20.219 -11.188 1 73.25 153 GLU B O 1
ATOM 2558 N N . ARG B 1 154 ? -14.141 -19.047 -9.719 1 64 154 ARG B N 1
ATOM 2559 C CA . ARG B 1 154 ? -13.242 -20.156 -9.383 1 64 154 ARG B CA 1
ATOM 2560 C C . ARG B 1 154 ? -14.023 -21.391 -8.945 1 64 154 ARG B C 1
ATOM 2562 O O . ARG B 1 154 ? -13.68 -22.516 -9.312 1 64 154 ARG B O 1
ATOM 2569 N N . ALA B 1 155 ? -14.984 -21.172 -8.195 1 56.97 155 ALA B N 1
ATOM 2570 C CA . ALA B 1 155 ? -15.773 -22.312 -7.734 1 56.97 155 ALA B CA 1
ATOM 2571 C C . ALA B 1 155 ? -16.406 -23.062 -8.914 1 56.97 155 ALA B C 1
ATOM 2573 O O . ALA B 1 155 ? -16.625 -24.266 -8.844 1 56.97 155 ALA B O 1
ATOM 2574 N N . ALA B 1 156 ? -16.469 -22.375 -9.938 1 53 156 ALA B N 1
ATOM 2575 C CA . ALA B 1 156 ? -17.188 -22.969 -11.062 1 53 156 ALA B CA 1
ATOM 2576 C C . ALA B 1 156 ? -16.219 -23.625 -12.039 1 53 156 ALA B C 1
ATOM 2578 O O . ALA B 1 156 ? -16.594 -24.562 -12.75 1 53 156 ALA B O 1
ATOM 2579 N N . LYS B 1 157 ? -15 -23.188 -12.281 1 58.78 157 LYS B N 1
ATOM 2580 C CA . LYS B 1 157 ? -14.125 -23.75 -13.305 1 58.78 157 LYS B CA 1
ATOM 2581 C C . LYS B 1 157 ? -12.883 -24.375 -12.688 1 58.78 157 LYS B C 1
ATOM 2583 O O . LYS B 1 157 ? -12.031 -23.672 -12.148 1 58.78 157 LYS B O 1
ATOM 2588 N N . PRO B 1 158 ? -12.898 -25.688 -12.617 1 55.91 158 PRO B N 1
ATOM 2589 C CA . PRO B 1 158 ? -11.75 -26.391 -12.047 1 55.91 158 PRO B CA 1
ATOM 2590 C C . PRO B 1 158 ? -10.438 -26.016 -12.734 1 55.91 158 PRO B C 1
ATOM 2592 O O . PRO B 1 158 ? -10.43 -25.688 -13.922 1 55.91 158 PRO B O 1
ATOM 2595 N N . ASN B 1 159 ? -9.352 -25.641 -11.984 1 60.25 159 ASN B N 1
ATOM 2596 C CA . ASN B 1 159 ? -8.039 -25.297 -12.516 1 60.25 159 ASN B CA 1
ATOM 2597 C C . ASN B 1 159 ? -7.477 -26.422 -13.375 1 60.25 159 ASN B C 1
ATOM 2599 O O . ASN B 1 159 ? -7.57 -27.594 -13.008 1 60.25 159 ASN B O 1
ATOM 2603 N N . PRO B 1 160 ? -7.141 -26.078 -14.57 1 56.69 160 PRO B N 1
ATOM 2604 C CA . PRO B 1 160 ? -6.637 -27.141 -15.453 1 56.69 160 PRO B CA 1
ATOM 2605 C C . PRO B 1 160 ? -5.523 -27.953 -14.812 1 56.69 160 PRO B C 1
ATOM 2607 O O . PRO B 1 160 ? -5.32 -29.125 -15.18 1 56.69 160 PRO B O 1
ATOM 2610 N N . VAL B 1 161 ? -4.645 -27.344 -14 1 62.66 161 VAL B N 1
ATOM 2611 C CA . VAL B 1 161 ? -3.607 -28.062 -13.273 1 62.66 161 VAL B CA 1
ATOM 2612 C C . VAL B 1 161 ? -4.004 -28.203 -11.805 1 62.66 161 VAL B C 1
ATOM 2614 O O . VAL B 1 161 ? -4.438 -27.234 -11.18 1 62.66 161 VAL B O 1
ATOM 2617 N N . PRO B 1 162 ? -4.02 -29.516 -11.477 1 64.44 162 PRO B N 1
ATOM 2618 C CA . PRO B 1 162 ? -4.316 -29.688 -10.055 1 64.44 162 PRO B CA 1
ATOM 2619 C C . PRO B 1 162 ? -3.385 -28.875 -9.156 1 64.44 162 PRO B C 1
ATOM 2621 O O . PRO B 1 162 ? -2.164 -28.922 -9.32 1 64.44 162 PRO B O 1
ATOM 2624 N N . LEU B 1 163 ? -3.912 -27.922 -8.523 1 72.56 163 LEU B N 1
ATOM 2625 C CA . LEU B 1 163 ? -3.109 -27.031 -7.691 1 72.56 163 LEU B CA 1
ATOM 2626 C C . LEU B 1 163 ? -3.49 -27.172 -6.223 1 72.56 163 LEU B C 1
ATOM 2628 O O . LEU B 1 163 ? -4.66 -27.375 -5.898 1 72.56 163 LEU B O 1
ATOM 2632 N N . GLN B 1 164 ? -2.451 -27.484 -5.434 1 71.75 164 GLN B N 1
ATOM 2633 C CA . GLN B 1 164 ? -2.635 -27.328 -3.994 1 71.75 164 GLN B CA 1
ATOM 2634 C C . GLN B 1 164 ? -2.139 -25.969 -3.52 1 71.75 164 GLN B C 1
ATOM 2636 O O . GLN B 1 164 ? -1.053 -25.531 -3.902 1 71.75 164 GLN B O 1
ATOM 2641 N N . LEU B 1 165 ? -3.096 -25.234 -2.875 1 71.12 165 LEU B N 1
ATOM 2642 C CA . LEU B 1 165 ? -2.74 -23.906 -2.357 1 71.12 165 LEU B CA 1
ATOM 2643 C C . LEU B 1 165 ? -2.355 -23.984 -0.884 1 71.12 165 LEU B C 1
ATOM 2645 O O . LEU B 1 165 ? -2.967 -24.734 -0.119 1 71.12 165 LEU B O 1
#

Nearest PDB structures (foldseek):
  2g3t-assembly1_A  TM=9.173E-01  e=1.434E-16  Homo sapiens
  2b3v-assembly1_A  TM=8.890E-01  e=1.184E-16  Homo sapiens
  2b3u-assembly1_A  TM=9.012E-01  e=9.702E-16  Homo sapiens
  3bj8-assembly2_D  TM=9.038E-01  e=1.616E-15  Mus musculus
  2fxf-assembly1_A  TM=8.870E-01  e=1.956E-15  Homo sapiens

Sequence (330 aa):
MRLVRELALSHKALRQVTISPEALEKDGFKKDAIFGFLVAEVPPARKSKEGHTIVGYQFHYMTYCTWDGPIFFGEDLYVMPEFRGRGVGTTLLNRAAKIALEKGCSQFRFISAQKHPATPDFYHKRGAIDVTLQDNWHVFRIDRGPLAKLVEERAAKPNPVPLQLMRLVRELALSHKALRQVTISPEALEKDGFKKDAIFGFLVAEVPPARKSKEGHTIVGYQFHYMTYCTWDGPIFFGEDLYVMPEFRGRGVGTTLLNRAAKIALEKGCSQFRFISAQKHPATPDFYHKRGAIDVTLQDNWHVFRIDRGPLAKLVEERAAKPNPVPLQL

pLDDT: mean 86.97, std 11.08, range [52.75, 96.69]

Secondary structure (DSSP, 8-state):
-HHHHHHHHHTT-GGG----HHHHHHHHHSTT-S-EEEEEE--GGG--TT--SEEEEEEEEEEEETTTEEEEEEEEEEE-GGGTTTTHHHHHHHHHHHHHHHTT-SEEEEEEE---THHHHHHHTTT-EEHHHHH-EEEEEEEHHHHHHHHHHHHHS--SS--B-/-HHHHHHHHHTT-GGG----HHHHHHHHHSTT-S-EEEEEE--GGG--TT--SEEEEEEEEEEEETTTEEEEEEEEEEE-GGGTTTTHHHHHHHHHHHHHHHTT-SEEEEEEE--STHHHHHHHTTT-EEHHHHH-EEEEEEEHHHHHHHHHHHHHS--SS--B-

Radius of gyration: 20.98 Å; Cα contacts (8 Å, |Δi|>4): 607; chains: 2; bounding box: 40×67×44 Å